Protein 4LDF (pdb70)

Organism: Cryptosporidium parvum (strain Iowa II) (NCBI:txid353152)

Structure (mmCIF, N/CA/C/O backbone):
data_4LDF
#
_entry.id   4LDF
#
_cell.length_a   37.892
_cell.length_b   44.642
_cell.length_c   59.537
_cell.angle_alpha   90.000
_cell.angle_beta   96.500
_cell.angle_gamma   90.000
#
_symmetry.space_group_name_H-M   'P 1 21 1'
#
loop_
_entity.id
_entity.type
_entity.pdbx_description
1 polymer 'GCN5 like acetylase + bromodomain'
2 non-polymer GLYCEROL
3 non-polymer 'UNKNOWN ATOM OR ION'
4 water water
#
loop_
_atom_site.group_PDB
_atom_site.id
_atom_site.type_symbol
_atom_site.label_atom_id
_atom_site.label_alt_id
_atom_site.label_comp_id
_atom_site.label_asym_id
_atom_site.label_entity_id
_atom_site.label_seq_id
_atom_site.pdbx_PDB_ins_code
_atom_site.Cartn_x
_atom_site.Cartn_y
_atom_site.Cartn_z
_atom_site.occupancy
_atom_site.B_iso_or_equiv
_atom_site.auth_seq_id
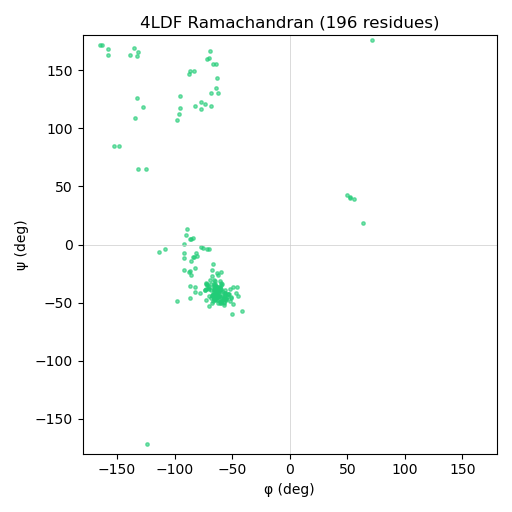_atom_site.auth_comp_id
_atom_site.auth_asym_id
_atom_site.auth_atom_id
_atom_site.pdbx_PDB_model_num
ATOM 1 N N . LYS A 1 9 ? 41.547 18.583 85.997 1.00 50.75 8 LYS A N 1
ATOM 2 C CA . LYS A 1 9 ? 42.310 17.619 86.795 1.00 50.49 8 LYS A CA 1
ATOM 3 C C . LYS A 1 9 ? 42.536 16.302 86.037 1.00 53.91 8 LYS A C 1
ATOM 4 O O . LYS A 1 9 ? 43.633 15.746 86.092 1.00 54.33 8 LYS A O 1
ATOM 6 N N . VAL A 1 10 ? 41.502 15.815 85.327 1.00 48.68 9 VAL A N 1
ATOM 7 C CA . VAL A 1 10 ? 41.560 14.584 84.541 1.00 47.43 9 VAL A CA 1
ATOM 8 C C . VAL A 1 10 ? 42.386 14.796 83.256 1.00 47.84 9 VAL A C 1
ATOM 9 O O . VAL A 1 10 ? 42.058 15.671 82.447 1.00 47.70 9 VAL A O 1
ATOM 11 N N . ASP A 1 11 ? 43.469 14.008 83.091 1.00 41.04 10 ASP A N 1
ATOM 12 C CA . ASP A 1 11 ? 44.363 14.088 81.933 1.00 38.87 10 ASP A CA 1
ATOM 13 C C . ASP A 1 11 ? 44.551 12.708 81.290 1.00 38.72 10 ASP A C 1
ATOM 14 O O . ASP A 1 11 ? 45.090 11.790 81.925 1.00 39.00 10 ASP A O 1
ATOM 19 N N . LEU A 1 12 ? 44.132 12.578 80.020 1.00 29.95 11 LEU A N 1
ATOM 20 C CA . LEU A 1 12 ? 44.205 11.311 79.307 1.00 27.73 11 LEU A CA 1
ATOM 21 C C . LEU A 1 12 ? 44.798 11.455 77.917 1.00 26.56 11 LEU A C 1
ATOM 22 O O . LEU A 1 12 ? 44.273 12.203 77.092 1.00 24.08 11 LEU A O 1
ATOM 27 N N . SER A 1 13 ? 45.849 10.664 77.637 1.00 20.82 12 SER A N 1
ATOM 28 C CA . SER A 1 13 ? 46.491 10.601 76.324 1.00 19.78 12 SER A CA 1
ATOM 29 C C . SER A 1 13 ? 45.518 9.931 75.346 1.00 22.50 12 SER A C 1
ATOM 30 O O . SER A 1 13 ? 44.528 9.345 75.781 1.00 21.64 12 SER A O 1
ATOM 33 N N . MET A 1 14 ? 45.789 10.019 74.040 1.00 19.30 13 MET A N 1
ATOM 34 C CA . MET A 1 14 ? 44.936 9.419 73.010 1.00 18.85 13 MET A CA 1
ATOM 35 C C . MET A 1 14 ? 44.647 7.948 73.286 1.00 22.44 13 MET A C 1
ATOM 36 O O . MET A 1 14 ? 43.486 7.524 73.215 1.00 22.21 13 MET A O 1
ATOM 41 N N . ASN A 1 15 ? 45.713 7.177 73.584 1.00 20.64 14 ASN A N 1
ATOM 42 C CA . ASN A 1 15 ? 45.657 5.750 73.887 1.00 20.72 14 ASN A CA 1
ATOM 43 C C . ASN A 1 15 ? 44.808 5.445 75.119 1.00 24.37 14 ASN A C 1
ATOM 44 O O . ASN A 1 15 ? 44.062 4.461 75.104 1.00 24.31 14 ASN A O 1
ATOM 49 N N . ASP A 1 16 ? 44.859 6.309 76.156 1.00 20.78 15 ASP A N 1
ATOM 50 C CA . ASP A 1 16 ? 44.004 6.129 77.337 1.00 20.75 15 ASP A CA 1
ATOM 51 C C . ASP A 1 16 ? 42.555 6.471 77.005 1.00 22.89 15 ASP A C 1
ATOM 52 O O . ASP A 1 16 ? 41.641 5.873 77.568 1.00 22.84 15 ASP A O 1
ATOM 57 N N . GLN A 1 17 ? 42.340 7.447 76.104 1.00 18.15 16 GLN A N 1
ATOM 58 C CA . GLN A 1 17 ? 40.992 7.841 75.688 1.00 18.00 16 GLN A CA 1
ATOM 59 C C . GLN A 1 17 ? 40.400 6.709 74.856 1.00 20.26 16 GLN A C 1
ATOM 60 O O . GLN A 1 17 ? 39.192 6.485 74.907 1.00 21.01 16 GLN A O 1
ATOM 66 N N . ILE A 1 18 ? 41.249 6.035 74.048 1.00 16.05 17 ILE A N 1
ATOM 67 C CA . ILE A 1 18 ? 40.854 4.875 73.239 1.00 16.29 17 ILE A CA 1
ATOM 68 C C . ILE A 1 18 ? 40.440 3.747 74.208 1.00 18.92 17 ILE A C 1
ATOM 69 O O . ILE A 1 18 ? 39.345 3.192 74.062 1.00 18.08 17 ILE A O 1
ATOM 74 N N . TRP A 1 19 ? 41.262 3.484 75.245 1.00 16.87 18 TRP A N 1
ATOM 75 C CA . TRP A 1 19 ? 40.952 2.440 76.235 1.00 17.89 18 TRP A CA 1
ATOM 76 C C . TRP A 1 19 ? 39.566 2.661 76.857 1.00 23.62 18 TRP A C 1
ATOM 77 O O . TRP A 1 19 ? 38.797 1.699 76.952 1.00 24.28 18 TRP A O 1
ATOM 88 N N . GLN A 1 20 ? 39.228 3.931 77.250 1.00 19.13 19 GLN A N 1
ATOM 89 C CA . GLN A 1 20 ? 37.929 4.242 77.862 1.00 17.83 19 GLN A CA 1
ATOM 90 C C . GLN A 1 20 ? 36.730 4.135 76.908 1.00 19.05 19 GLN A C 1
ATOM 91 O O . GLN A 1 20 ? 35.613 3.802 77.336 1.00 17.95 19 GLN A O 1
ATOM 97 N N . LEU A 1 21 ? 36.966 4.402 75.618 1.00 15.42 20 LEU A N 1
ATOM 98 C CA . LEU A 1 21 ? 35.956 4.221 74.568 1.00 13.82 20 LEU A CA 1
ATOM 99 C C . LEU A 1 21 ? 35.658 2.709 74.483 1.00 15.05 20 LEU A C 1
ATOM 100 O O . LEU A 1 21 ? 34.505 2.304 74.440 1.00 14.89 20 LEU A O 1
ATOM 105 N N . LEU A 1 22 ? 36.702 1.904 74.482 1.00 13.99 21 LEU A N 1
ATOM 106 C CA . LEU A 1 22 ? 36.620 0.451 74.399 1.00 15.14 21 LEU A CA 1
ATOM 107 C C . LEU A 1 22 ? 35.952 -0.114 75.640 1.00 19.47 21 LEU A C 1
ATOM 108 O O . LEU A 1 22 ? 35.125 -1.008 75.515 1.00 18.86 21 LEU A O 1
ATOM 113 N N . ASP A 1 23 ? 36.256 0.465 76.819 1.00 18.39 22 ASP A N 1
ATOM 114 C CA . ASP A 1 23 ? 35.617 0.102 78.083 1.00 18.68 22 ASP A CA 1
ATOM 115 C C . ASP A 1 23 ? 34.129 0.455 78.028 1.00 21.69 22 ASP A C 1
ATOM 116 O O . ASP A 1 23 ? 33.320 -0.401 78.333 1.00 22.00 22 ASP A O 1
ATOM 121 N N . THR A 1 24 ? 33.768 1.664 77.549 1.00 16.76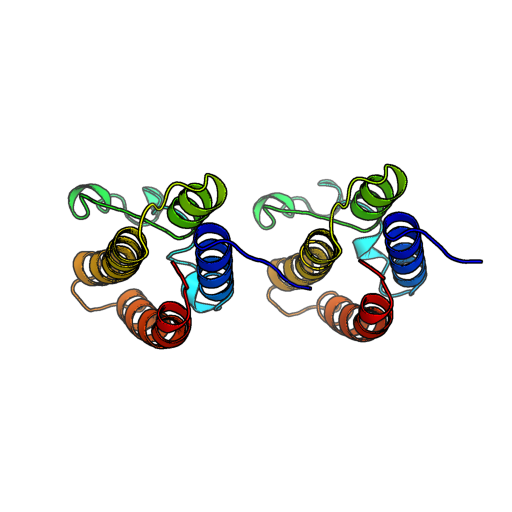 23 THR A N 1
ATOM 122 C CA . THR A 1 24 ? 32.358 2.043 77.383 1.00 16.25 23 THR A CA 1
ATOM 123 C C . THR A 1 24 ? 31.655 1.034 76.469 1.00 18.61 23 THR A C 1
ATOM 124 O O . THR A 1 24 ? 30.570 0.542 76.812 1.00 16.96 23 THR A O 1
ATOM 128 N N . LEU A 1 25 ? 32.279 0.748 75.300 1.00 16.14 24 LEU A N 1
ATOM 129 C CA . LEU A 1 25 ? 31.761 -0.205 74.327 1.00 15.78 24 LEU A CA 1
ATOM 130 C C . LEU A 1 25 ? 31.536 -1.571 74.946 1.00 18.98 24 LEU A C 1
ATOM 131 O O . LEU A 1 25 ? 30.435 -2.100 74.823 1.00 17.99 24 LEU A O 1
ATOM 136 N N A SER A 1 26 ? 32.557 -2.137 75.611 0.50 17.34 25 SER A N 1
ATOM 137 N N B SER A 1 26 ? 32.557 -2.125 75.618 0.50 15.61 25 SER A N 1
ATOM 138 C CA A SER A 1 26 ? 32.488 -3.466 76.244 0.50 17.93 25 SER A CA 1
ATOM 139 C CA B SER A 1 26 ? 32.507 -3.447 76.262 0.50 15.35 25 SER A CA 1
ATOM 140 C C A SER A 1 26 ? 31.414 -3.603 77.316 0.50 21.10 25 SER A C 1
ATOM 141 C C B SER A 1 26 ? 31.411 -3.593 77.306 0.50 19.91 25 SER A C 1
ATOM 142 O O A SER A 1 26 ? 30.850 -4.686 77.454 0.50 20.64 25 SER A O 1
ATOM 143 O O B SER A 1 26 ? 30.843 -4.676 77.427 0.50 19.44 25 SER A O 1
ATOM 148 N N . ARG A 1 27 ? 31.127 -2.517 78.067 1.00 18.11 26 ARG A N 1
ATOM 149 C CA . ARG A 1 27 ? 30.117 -2.509 79.138 1.00 17.25 26 ARG A CA 1
ATOM 150 C C . ARG A 1 27 ? 28.684 -2.576 78.615 1.00 21.64 26 ARG A C 1
ATOM 151 O O . ARG A 1 27 ? 27.779 -2.930 79.379 1.00 22.08 26 ARG A O 1
ATOM 159 N N . HIS A 1 28 ? 28.473 -2.275 77.325 1.00 17.06 27 HIS A N 1
ATOM 160 C CA . HIS A 1 28 ? 27.146 -2.422 76.714 1.00 18.16 27 HIS A CA 1
ATOM 161 C C . HIS A 1 28 ? 26.795 -3.916 76.794 1.00 21.65 27 HIS A C 1
ATOM 162 O O . HIS A 1 28 ? 27.617 -4.748 76.424 1.00 19.15 27 HIS A O 1
ATOM 169 N N . GLU A 1 29 ? 25.598 -4.252 77.294 1.00 19.43 28 GLU A N 1
ATOM 170 C CA . GLU A 1 29 ? 25.156 -5.654 77.445 1.00 18.46 28 GLU A CA 1
ATOM 171 C C . GLU A 1 29 ? 25.340 -6.538 76.186 1.00 23.09 28 GLU A C 1
ATOM 172 O O . GLU A 1 29 ? 25.705 -7.696 76.334 1.00 22.53 28 GLU A O 1
ATOM 178 N N . ASN A 1 30 ? 25.130 -5.973 74.973 1.00 19.52 29 ASN A N 1
ATOM 179 C CA . ASN A 1 30 ? 25.247 -6.656 73.672 1.00 19.41 29 ASN A CA 1
ATOM 180 C C . ASN A 1 30 ? 26.650 -6.690 73.072 1.00 23.05 29 ASN A C 1
ATOM 181 O O . ASN A 1 30 ? 26.833 -7.192 71.961 1.00 24.28 29 ASN A O 1
ATOM 186 N N . ALA A 1 31 ? 27.635 -6.200 73.821 1.00 18.94 30 ALA A N 1
ATOM 187 C CA . ALA A 1 31 ? 29.042 -6.201 73.425 1.00 18.64 30 ALA A CA 1
ATOM 188 C C . ALA A 1 31 ? 29.717 -7.529 73.733 1.00 19.87 30 ALA A C 1
ATOM 189 O O . ALA A 1 31 ? 30.847 -7.765 73.283 1.00 19.12 30 ALA A O 1
ATOM 191 N N . TRP A 1 32 ? 29.034 -8.398 74.494 1.00 17.53 31 TRP A N 1
ATOM 192 C CA . TRP A 1 32 ? 29.565 -9.697 74.884 1.00 17.48 31 TRP A CA 1
ATOM 193 C C . TRP A 1 32 ? 30.220 -10.544 73.749 1.00 23.07 31 TRP A C 1
ATOM 194 O O . TRP A 1 32 ? 31.299 -11.072 74.019 1.00 23.30 31 TRP A O 1
ATOM 205 N N . PRO A 1 33 ? 29.690 -10.643 72.489 1.00 21.06 32 PRO A N 1
ATOM 206 C CA . PRO A 1 33 ? 30.386 -11.457 71.468 1.00 21.22 32 PRO A CA 1
ATOM 20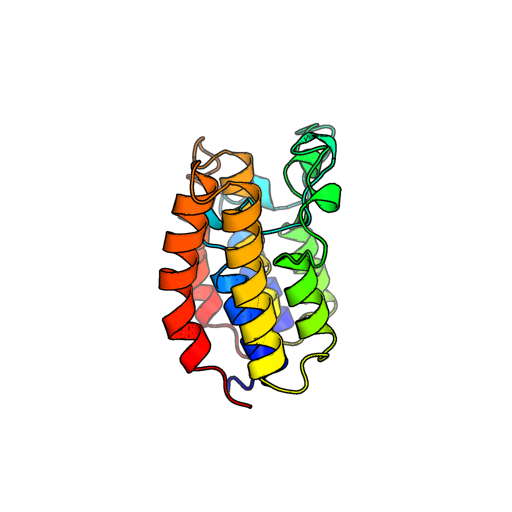7 C C . PRO A 1 33 ? 31.679 -10.836 70.943 1.00 26.69 32 PRO A C 1
ATOM 208 O O . PRO A 1 33 ? 32.359 -11.461 70.118 1.00 26.84 32 PRO A O 1
ATOM 212 N N . PHE A 1 34 ? 32.005 -9.599 71.383 1.00 20.99 33 PHE A N 1
ATOM 213 C CA . PHE A 1 34 ? 33.176 -8.863 70.899 1.00 19.52 33 PHE A CA 1
ATOM 214 C C . PHE A 1 34 ? 34.248 -8.660 71.980 1.00 22.91 33 PHE A C 1
ATOM 215 O O . PHE A 1 34 ? 35.309 -8.128 71.670 1.00 21.85 33 PHE A O 1
ATOM 223 N N . ARG A 1 35 ? 33.970 -9.043 73.245 1.00 19.81 34 ARG A N 1
ATOM 224 C CA . ARG A 1 35 ? 34.912 -8.821 74.346 1.00 19.54 34 ARG A CA 1
ATOM 225 C C . ARG A 1 35 ? 36.210 -9.573 74.231 1.00 22.85 34 ARG A C 1
ATOM 226 O O . ARG A 1 35 ? 37.242 -9.051 74.639 1.00 22.54 34 ARG A O 1
ATOM 234 N N . LYS A 1 36 ? 36.178 -10.792 73.665 1.00 21.29 35 LYS A N 1
ATOM 235 C CA . LYS A 1 36 ? 37.375 -11.621 73.548 1.00 21.22 35 LYS A CA 1
ATOM 236 C C . LYS A 1 36 ? 37.479 -12.248 72.160 1.00 26.63 35 LYS A C 1
ATOM 237 O O . LYS A 1 36 ? 36.476 -12.236 71.454 1.00 25.64 35 LYS A O 1
ATOM 239 N N . PRO A 1 37 ? 38.619 -12.878 71.754 1.00 26.69 36 PRO A N 1
ATOM 240 C CA . PRO A 1 37 ? 38.643 -13.552 70.437 1.00 27.70 36 PRO A CA 1
ATOM 241 C C . PRO A 1 37 ? 37.663 -14.723 70.365 1.00 32.58 36 PRO A C 1
ATOM 242 O O . PRO A 1 37 ? 37.279 -15.276 71.401 1.00 31.37 36 PRO A O 1
ATOM 246 N N . VAL A 1 38 ? 37.224 -15.068 69.142 1.00 31.72 37 VAL A N 1
ATOM 247 C CA . VAL A 1 38 ? 36.272 -16.166 68.916 1.00 32.67 37 VAL A CA 1
ATOM 248 C C . VAL A 1 38 ? 36.943 -17.499 69.238 1.00 38.87 37 VAL A C 1
ATOM 249 O O . VAL A 1 38 ? 38.061 -17.753 68.770 1.00 39.09 37 VAL A O 1
ATOM 253 N N . SER A 1 39 ? 36.264 -18.339 70.046 1.00 36.20 38 SER A N 1
ATOM 254 C CA . SER A 1 39 ? 36.738 -19.680 70.392 1.00 37.32 38 SER A CA 1
ATOM 255 C C . SER A 1 39 ? 36.368 -20.683 69.286 1.00 40.36 38 SER A C 1
ATOM 256 O O . SER A 1 39 ? 35.314 -20.546 68.649 1.00 38.70 38 SER A O 1
ATOM 259 N N . ILE A 1 40 ? 37.205 -21.723 69.109 1.00 37.87 39 ILE A N 1
ATOM 260 C CA . ILE A 1 40 ? 36.964 -22.815 68.154 1.00 37.29 39 ILE A CA 1
ATOM 261 C C . ILE A 1 40 ? 35.602 -23.498 68.421 1.00 38.85 39 ILE A C 1
ATOM 262 O O . ILE A 1 40 ? 34.852 -23.758 67.481 1.00 38.27 39 ILE A O 1
ATOM 267 N N . GLY A 1 41 ? 35.283 -23.725 69.696 1.00 33.14 40 GLY A N 1
ATOM 268 C CA . GLY A 1 41 ? 34.029 -24.349 70.096 1.00 32.11 40 GLY A CA 1
ATOM 269 C C . GLY A 1 41 ? 32.794 -23.650 69.566 1.00 34.38 40 GLY A C 1
ATOM 270 O O . GLY A 1 41 ? 31.910 -24.301 69.005 1.00 32.72 40 GLY A O 1
ATOM 271 N N . GLU A 1 42 ? 32.743 -22.311 69.714 1.00 31.37 41 GLU A N 1
ATOM 272 C CA . GLU A 1 42 ? 31.613 -21.491 69.266 1.00 31.30 41 GLU A CA 1
ATOM 273 C C . GLU A 1 42 ? 31.513 -21.402 67.739 1.00 32.97 41 GLU A C 1
ATOM 274 O O . GLU A 1 42 ? 30.411 -21.412 67.204 1.00 32.33 41 GLU A O 1
ATOM 276 N N . ALA A 1 43 ? 32.662 -21.307 67.042 1.00 28.49 42 ALA A N 1
ATOM 277 C CA . ALA A 1 43 ? 32.710 -21.191 65.581 1.00 27.54 42 ALA A CA 1
ATOM 278 C C . ALA A 1 43 ? 34.019 -21.762 65.052 1.00 29.91 42 ALA A C 1
ATOM 279 O O . ALA A 1 43 ? 34.983 -21.014 64.854 1.00 29.99 42 ALA A O 1
ATOM 281 N N . SER A 1 44 ? 34.060 -23.097 64.839 1.00 24.65 43 SER A N 1
ATOM 282 C CA . SER A 1 44 ? 35.261 -23.798 64.360 1.00 24.30 43 SER A CA 1
ATOM 283 C C . SER A 1 44 ? 35.782 -23.315 62.988 1.00 25.53 43 SER A C 1
ATOM 284 O O . SER A 1 44 ? 36.969 -23.480 62.708 1.00 23.54 43 SER A O 1
ATOM 287 N N . ASP A 1 45 ? 34.913 -22.710 62.146 1.00 22.28 44 ASP A N 1
ATOM 288 C CA . ASP A 1 45 ? 35.345 -22.213 60.827 1.00 21.58 44 ASP A CA 1
ATOM 289 C C . ASP A 1 45 ? 35.804 -20.740 60.824 1.00 25.85 44 ASP A C 1
ATOM 290 O O . ASP A 1 45 ? 36.289 -20.265 59.796 1.00 26.37 44 ASP A O 1
ATOM 295 N N . TYR A 1 46 ? 35.636 -20.017 61.956 1.00 20.86 45 TYR A N 1
ATOM 296 C CA . TYR A 1 46 ? 35.913 -18.581 62.074 1.00 19.36 45 TYR A CA 1
ATOM 297 C C . TYR A 1 46 ? 37.184 -18.037 61.404 1.00 23.56 45 TYR A C 1
ATOM 298 O O . TYR A 1 46 ? 37.116 -17.091 60.609 1.00 21.85 45 TYR A O 1
ATOM 307 N N . TYR A 1 47 ? 38.332 -18.590 61.771 1.00 21.29 46 TYR A N 1
ATOM 308 C CA . TYR A 1 47 ? 39.630 -18.127 61.283 1.00 22.20 46 TYR A CA 1
ATOM 309 C C . TYR A 1 47 ? 39.977 -18.570 59.849 1.00 28.42 46 TYR A C 1
ATOM 310 O O . TYR A 1 47 ? 41.011 -18.157 59.315 1.00 28.46 46 TYR A O 1
ATOM 319 N N . GLU A 1 48 ? 39.088 -19.371 59.215 1.00 24.94 47 GLU A N 1
ATOM 320 C CA . GLU A 1 48 ? 39.220 -19.800 57.814 1.00 24.27 47 GLU A CA 1
ATOM 321 C C . GLU A 1 48 ? 38.594 -18.699 56.950 1.00 28.19 47 GLU A C 1
ATOM 322 O O . GLU A 1 48 ? 38.925 -18.557 55.782 1.00 27.96 47 GLU A O 1
ATOM 328 N N . ILE A 1 49 ? 37.645 -17.964 57.535 1.00 24.53 48 ILE A N 1
ATOM 329 C CA . ILE A 1 49 ? 36.878 -16.900 56.900 1.00 24.65 48 ILE A CA 1
ATOM 330 C C . ILE A 1 49 ? 37.462 -15.523 57.224 1.00 26.51 48 ILE A C 1
ATOM 331 O O . ILE A 1 49 ? 37.610 -14.693 56.326 1.00 26.29 48 ILE A O 1
ATOM 336 N N . ILE A 1 50 ? 37.740 -15.263 58.515 1.00 21.75 49 ILE A N 1
ATOM 337 C CA . ILE A 1 50 ? 38.225 -13.951 58.968 1.00 20.27 49 ILE A CA 1
ATOM 338 C C . ILE A 1 50 ? 39.743 -13.988 59.107 1.00 25.09 49 ILE A C 1
ATOM 339 O O . ILE A 1 50 ? 40.273 -14.623 60.023 1.00 23.54 49 ILE A O 1
ATOM 344 N N . LYS A 1 51 ? 40.435 -13.319 58.170 1.00 22.82 50 LYS A N 1
ATOM 345 C CA . LYS A 1 51 ? 41.894 -13.321 58.085 1.00 22.95 50 LYS A CA 1
ATOM 346 C C . LYS A 1 51 ? 42.602 -12.198 58.822 1.00 28.01 50 LYS A C 1
ATOM 347 O O . LYS A 1 51 ? 43.819 -12.266 59.018 1.00 28.06 50 LYS A O 1
ATOM 353 N N . GLU A 1 52 ? 41.834 -11.191 59.271 1.00 24.92 51 GLU A N 1
ATOM 354 C CA . GLU A 1 52 ? 42.329 -10.058 60.056 1.00 24.61 51 GLU A CA 1
ATOM 355 C C . GLU A 1 52 ? 41.383 -9.912 61.260 1.00 27.85 51 GLU A C 1
ATOM 356 O O . GLU A 1 52 ? 40.627 -8.934 61.345 1.00 27.45 51 GLU A O 1
ATOM 362 N N . PRO A 1 53 ? 41.337 -10.910 62.178 1.00 24.20 52 PRO A N 1
ATOM 363 C CA . PRO A 1 53 ? 40.429 -10.776 63.322 1.00 23.26 52 PRO A CA 1
ATOM 364 C C . PRO A 1 53 ? 40.921 -9.731 64.321 1.00 22.59 52 PRO A C 1
ATOM 365 O O . PRO A 1 53 ? 42.106 -9.378 64.339 1.00 22.10 52 PRO A O 1
ATOM 369 N N . THR A 1 54 ? 39.992 -9.239 65.137 1.00 16.65 53 THR A N 1
ATOM 370 C CA . THR A 1 54 ? 40.232 -8.318 66.232 1.00 16.52 53 THR A CA 1
ATOM 371 C C . THR A 1 54 ? 39.079 -8.445 67.207 1.00 21.19 53 THR A C 1
ATOM 372 O O . THR A 1 54 ? 38.062 -9.062 66.882 1.00 20.46 53 THR A O 1
ATOM 376 N N . ASP A 1 55 ? 39.231 -7.852 68.393 1.00 19.24 54 ASP A N 1
ATOM 377 C CA . ASP A 1 55 ? 38.254 -7.901 69.481 1.00 19.27 54 ASP A CA 1
ATOM 378 C C . ASP A 1 55 ? 38.604 -6.810 70.492 1.00 21.50 54 ASP A C 1
ATOM 379 O O . ASP A 1 55 ? 39.664 -6.176 70.383 1.00 19.78 54 ASP A O 1
ATOM 384 N N . ILE A 1 56 ? 37.718 -6.597 71.476 1.00 17.85 55 ILE A N 1
ATOM 385 C CA . ILE A 1 56 ? 37.903 -5.549 72.495 1.00 17.18 55 ILE A CA 1
ATOM 386 C C . ILE A 1 56 ? 39.147 -5.727 73.367 1.00 23.25 55 ILE A C 1
ATOM 387 O O . ILE A 1 56 ? 39.831 -4.736 73.634 1.00 23.81 55 ILE A O 1
ATOM 392 N N . GLN A 1 57 ? 39.458 -6.979 73.776 1.00 20.05 56 GLN A N 1
ATOM 393 C CA . GLN A 1 57 ? 40.599 -7.299 74.631 1.00 20.28 56 GLN A CA 1
ATOM 394 C C . GLN A 1 57 ? 41.908 -6.997 73.884 1.00 26.37 56 GLN A C 1
ATOM 395 O O . GLN A 1 57 ? 42.821 -6.416 74.477 1.00 28.54 56 GLN A O 1
ATOM 401 N N . THR A 1 58 ? 41.970 -7.340 72.575 1.00 21.46 57 THR A N 1
ATOM 402 C CA . THR A 1 58 ? 43.120 -7.086 71.703 1.00 20.70 57 THR A CA 1
ATOM 403 C C . THR A 1 58 ? 43.342 -5.563 71.592 1.00 23.66 57 THR A C 1
ATOM 404 O O . THR A 1 58 ? 44.460 -5.105 71.808 1.00 23.12 57 THR A O 1
ATOM 408 N N . MET A 1 59 ? 42.286 -4.793 71.274 1.00 19.04 58 MET A N 1
ATOM 409 C CA . MET A 1 59 ? 42.367 -3.332 71.148 1.00 17.75 58 MET A CA 1
ATOM 410 C C . MET A 1 59 ? 42.696 -2.641 72.479 1.00 21.52 58 MET A C 1
ATOM 411 O O . MET A 1 59 ? 43.481 -1.694 72.479 1.00 21.21 58 MET A O 1
ATOM 416 N N . LYS A 1 60 ? 42.131 -3.139 73.611 1.00 18.43 59 LYS A N 1
ATOM 417 C CA . LYS A 1 60 ? 42.402 -2.627 74.968 1.00 16.90 59 LYS A CA 1
ATOM 418 C C . LYS A 1 60 ? 43.870 -2.855 75.311 1.00 19.90 59 LYS A C 1
ATOM 419 O O . LYS A 1 60 ? 44.478 -1.974 75.917 1.00 18.87 59 LYS A O 1
ATOM 425 N N . ARG A 1 61 ? 44.444 -4.021 74.906 1.00 18.26 60 ARG A N 1
ATOM 426 C CA . ARG A 1 61 ? 45.857 -4.376 75.128 1.00 19.44 60 ARG A CA 1
ATOM 427 C C . ARG A 1 61 ? 46.748 -3.415 74.359 1.00 24.12 60 ARG A C 1
ATOM 428 O O . ARG A 1 61 ? 47.738 -2.923 74.901 1.00 24.04 60 ARG A O 1
ATOM 436 N N . LYS A 1 62 ? 46.421 -3.189 73.076 1.00 21.61 61 LYS A N 1
ATOM 437 C CA . LYS A 1 62 ? 47.131 -2.262 72.191 1.00 20.53 61 LYS A CA 1
ATOM 438 C C . LYS A 1 62 ? 47.108 -0.836 72.787 1.00 25.38 61 LYS A C 1
ATOM 439 O O . LYS A 1 62 ? 48.139 -0.170 72.815 1.00 24.73 61 LYS A O 1
ATOM 445 N N . ALA A 1 63 ? 45.945 -0.397 73.288 1.00 23.92 62 ALA A N 1
ATOM 446 C CA . ALA A 1 63 ? 45.750 0.934 73.883 1.00 24.80 62 ALA A CA 1
ATOM 447 C C . ALA A 1 63 ? 46.561 1.118 75.168 1.00 29.74 62 ALA A C 1
ATOM 448 O O . ALA A 1 63 ? 47.227 2.151 75.334 1.00 29.30 62 ALA A O 1
ATOM 450 N N . LYS A 1 64 ? 46.540 0.102 76.044 1.00 27.49 63 LYS A N 1
ATOM 451 C CA . LYS A 1 64 ? 47.262 0.079 77.328 1.00 28.62 63 LYS A CA 1
ATOM 452 C C . LYS A 1 64 ? 48.776 0.140 77.112 1.00 34.49 63 LYS A C 1
ATOM 453 O O . LYS A 1 64 ? 49.467 0.811 77.876 1.00 35.71 63 LYS A O 1
ATOM 456 N N . ASN A 1 65 ? 49.272 -0.513 76.043 1.00 30.45 64 ASN A N 1
ATOM 457 C CA . ASN A 1 65 ? 50.684 -0.515 75.654 1.00 29.95 64 ASN A CA 1
ATOM 458 C C . ASN A 1 65 ? 51.060 0.704 74.813 1.00 33.95 64 ASN A C 1
ATOM 459 O O . ASN A 1 65 ? 52.196 0.793 74.344 1.00 34.06 64 ASN A O 1
ATOM 464 N N . LYS A 1 66 ? 50.109 1.653 74.642 1.00 30.04 65 LYS A N 1
ATOM 465 C CA . LYS A 1 66 ? 50.279 2.928 73.918 1.00 29.24 65 LYS A CA 1
ATOM 466 C C . LYS A 1 66 ? 50.764 2.723 72.474 1.00 32.17 65 LYS A C 1
ATOM 467 O O . LYS A 1 66 ? 51.581 3.487 71.957 1.00 31.09 65 LYS A O 1
ATOM 473 N N . GLU A 1 67 ? 50.219 1.679 71.820 1.00 28.48 66 GLU A N 1
ATOM 474 C CA . GLU A 1 67 ? 50.589 1.271 70.473 1.00 26.89 66 GLU A CA 1
ATOM 475 C C . GLU A 1 67 ? 49.863 1.983 69.330 1.00 27.15 66 GLU A C 1
ATOM 476 O O . GLU A 1 67 ? 50.303 1.866 68.190 1.00 25.45 66 GLU A O 1
ATOM 482 N N . TYR A 1 68 ? 48.755 2.709 69.600 1.00 22.80 67 TYR A N 1
ATOM 483 C CA . TYR A 1 68 ? 48.135 3.442 68.496 1.00 22.23 67 TYR A CA 1
ATOM 484 C C . TYR A 1 68 ? 48.871 4.750 68.311 1.00 25.65 67 TYR A C 1
ATOM 485 O O . TYR A 1 68 ? 48.969 5.545 69.246 1.00 24.06 67 TYR A O 1
ATOM 494 N N . LYS A 1 69 ? 49.447 4.933 67.118 1.00 25.43 68 LYS A N 1
ATOM 495 C CA . LYS A 1 69 ? 50.204 6.120 66.708 1.00 25.72 68 LYS A CA 1
ATOM 496 C C . LYS A 1 69 ? 49.248 7.227 66.255 1.00 30.28 68 LYS A C 1
ATOM 497 O O . LYS A 1 69 ? 49.524 8.410 66.474 1.00 30.21 68 LYS A O 1
ATOM 499 N N . THR A 1 70 ? 48.139 6.844 65.578 1.00 25.22 69 THR A N 1
ATOM 500 C CA . THR A 1 70 ? 47.130 7.794 65.096 1.00 24.49 69 THR A CA 1
ATOM 501 C C . THR A 1 70 ? 45.741 7.298 65.462 1.00 26.69 69 THR A C 1
ATOM 502 O O . THR A 1 70 ? 45.573 6.110 65.761 1.00 25.46 69 THR A O 1
ATOM 506 N N . LEU A 1 71 ? 44.745 8.198 65.438 1.00 23.97 70 LEU A N 1
ATOM 507 C CA . LEU A 1 71 ? 43.351 7.805 65.658 1.00 24.43 70 LEU A CA 1
ATOM 508 C C . LEU A 1 71 ? 42.871 6.879 64.502 1.00 26.20 70 LEU A C 1
ATOM 509 O O . LEU A 1 71 ? 42.208 5.878 64.781 1.00 25.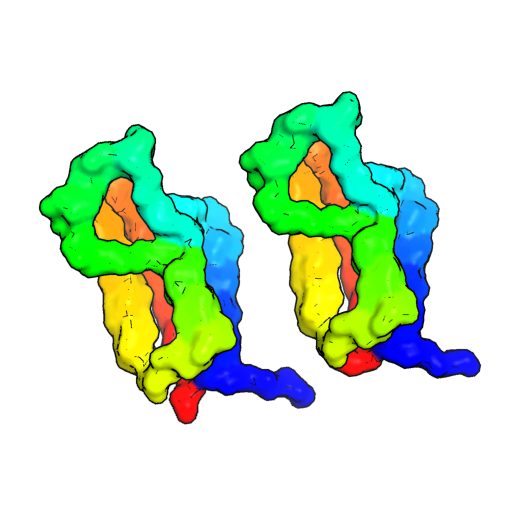17 70 LEU A O 1
ATOM 514 N N . SER A 1 72 ? 43.274 7.180 63.233 1.00 20.99 71 SER A N 1
ATOM 515 C CA . SER A 1 72 ? 42.899 6.392 62.042 1.00 21.43 71 SER A CA 1
ATOM 516 C C . SER A 1 72 ? 43.198 4.901 62.179 1.00 23.07 71 SER A C 1
ATOM 517 O O . SER A 1 72 ? 42.346 4.075 61.837 1.00 21.07 71 SER A O 1
ATOM 520 N N . GLU A 1 73 ? 44.376 4.569 62.730 1.00 20.10 72 GLU A N 1
ATOM 521 C CA . GLU A 1 73 ? 44.826 3.198 63.002 1.00 20.59 72 GLU A CA 1
ATOM 522 C C . GLU A 1 73 ? 43.795 2.476 63.881 1.00 25.64 72 GLU A C 1
ATOM 523 O O . GLU A 1 73 ? 43.415 1.348 63.571 1.00 26.07 72 GLU A O 1
ATOM 529 N N . PHE A 1 74 ? 43.312 3.147 64.961 1.00 21.06 73 PHE A N 1
ATOM 530 C CA . PHE A 1 74 ? 42.325 2.542 65.850 1.00 18.37 73 PHE A CA 1
ATOM 531 C C . PHE A 1 74 ? 40.933 2.470 65.200 1.00 21.87 73 PHE A C 1
ATOM 532 O O . PHE A 1 74 ? 40.285 1.425 65.268 1.00 20.31 73 PHE A O 1
ATOM 540 N N . SER A 1 75 ? 40.467 3.576 64.598 1.00 19.04 74 SER A N 1
ATOM 541 C CA . SER A 1 75 ? 39.143 3.626 63.955 1.00 19.86 74 SER A CA 1
ATOM 542 C C . SER A 1 75 ? 38.985 2.598 62.828 1.00 23.70 74 SER A C 1
ATOM 543 O O . SER A 1 75 ? 37.899 2.035 62.689 1.00 23.04 74 SER A O 1
ATOM 546 N N . SER A 1 76 ? 40.084 2.281 62.089 1.00 20.80 75 SER A N 1
ATOM 547 C CA . SER A 1 76 ? 40.076 1.258 61.032 1.00 19.65 75 SER A CA 1
ATOM 548 C C . SER A 1 76 ? 39.866 -0.120 61.651 1.00 20.75 75 SER A C 1
ATOM 549 O O . SER A 1 76 ? 39.079 -0.908 61.129 1.00 19.01 75 SER A O 1
ATOM 552 N N . GLU A 1 77 ? 40.579 -0.401 62.756 1.00 16.63 76 GLU A N 1
ATOM 553 C CA . GLU A 1 77 ? 40.514 -1.650 63.497 1.00 16.64 76 GLU A CA 1
ATOM 554 C C . GLU A 1 77 ? 39.140 -1.831 64.142 1.00 21.17 76 GLU A C 1
ATOM 555 O O . GLU A 1 77 ? 38.581 -2.918 64.073 1.00 20.03 76 GLU A O 1
ATOM 561 N N . LEU A 1 78 ? 38.618 -0.775 64.802 1.00 18.71 77 LEU A N 1
ATOM 562 C CA . LEU A 1 78 ? 37.300 -0.838 65.425 1.00 18.42 77 LEU A CA 1
ATOM 563 C C . LEU A 1 78 ? 36.231 -1.076 64.361 1.00 22.53 77 LEU A C 1
ATOM 564 O O . LEU A 1 78 ? 35.333 -1.887 64.598 1.00 22.80 77 LEU A O 1
ATOM 569 N N . LYS A 1 79 ? 36.325 -0.395 63.192 1.00 19.25 78 LYS A N 1
ATOM 570 C CA . LYS A 1 79 ? 35.363 -0.611 62.098 1.00 19.37 78 LYS A CA 1
ATOM 571 C C . LYS A 1 79 ? 35.456 -2.054 61.604 1.00 21.37 78 LYS A C 1
ATOM 572 O O . LYS A 1 79 ? 34.421 -2.691 61.407 1.00 19.59 78 LYS A O 1
ATOM 578 N N . ARG A 1 80 ? 36.700 -2.556 61.409 1.00 16.98 79 ARG A N 1
ATOM 579 C CA . ARG A 1 80 ? 37.020 -3.926 61.006 1.00 15.47 79 ARG A CA 1
ATOM 580 C C . ARG A 1 80 ? 36.394 -4.933 61.990 1.00 19.46 79 ARG A C 1
ATOM 581 O O . ARG A 1 80 ? 35.866 -5.948 61.546 1.00 18.48 79 ARG A O 1
ATOM 589 N N . MET A 1 81 ? 36.396 -4.634 63.318 1.00 15.29 80 MET A N 1
ATOM 590 C CA . MET A 1 81 ? 35.745 -5.548 64.267 1.00 14.23 80 MET A CA 1
ATOM 591 C C . MET A 1 81 ? 34.255 -5.772 63.879 1.00 19.35 80 MET A C 1
ATOM 592 O O . MET A 1 81 ? 33.791 -6.916 63.854 1.00 18.20 80 MET A O 1
ATOM 597 N N . PHE A 1 82 ? 33.533 -4.692 63.581 1.00 16.63 81 PHE A N 1
ATOM 598 C CA . PHE A 1 82 ? 32.106 -4.775 63.204 1.00 16.52 81 PHE A CA 1
ATOM 599 C C . PHE A 1 82 ? 31.893 -5.384 61.803 1.00 21.11 81 PHE A C 1
ATOM 600 O O . PHE A 1 82 ? 30.979 -6.198 61.608 1.00 20.91 81 PHE A O 1
ATOM 608 N N . ASP A 1 83 ? 32.799 -5.050 60.865 1.00 16.96 82 ASP A N 1
ATOM 609 C CA . ASP A 1 83 ? 32.797 -5.560 59.502 1.00 16.07 82 ASP A CA 1
ATOM 610 C C . ASP A 1 83 ? 33.019 -7.074 59.461 1.00 20.67 82 ASP A C 1
ATOM 611 O O . ASP A 1 83 ? 32.279 -7.763 58.756 1.00 21.04 82 ASP A O 1
ATOM 616 N N . ASN A 1 84 ? 33.989 -7.584 60.248 1.00 19.19 83 ASN A N 1
ATOM 617 C CA . ASN A 1 84 ? 34.315 -9.019 60.398 1.00 18.67 83 ASN A CA 1
ATOM 618 C C . ASN A 1 84 ? 33.097 -9.790 60.865 1.00 22.41 83 ASN A C 1
ATOM 619 O O . ASN A 1 84 ? 32.790 -10.819 60.278 1.00 22.56 83 ASN A O 1
ATOM 624 N N . CYS A 1 85 ? 32.391 -9.275 61.900 1.00 18.56 84 CYS A N 1
ATOM 625 C CA . CYS A 1 85 ? 31.197 -9.903 62.462 1.00 18.69 84 CYS A CA 1
ATOM 626 C C . CYS A 1 85 ? 30.143 -10.098 61.394 1.00 21.00 84 CYS A C 1
ATOM 627 O O . CYS A 1 85 ? 29.666 -11.231 61.196 1.00 19.82 84 CYS A O 1
ATOM 630 N N . ARG A 1 86 ? 29.823 -8.987 60.667 1.00 17.29 85 ARG A N 1
ATOM 631 C CA . ARG A 1 86 ? 28.825 -8.929 59.594 1.00 17.05 85 ARG A CA 1
ATOM 632 C C . ARG A 1 86 ? 29.221 -9.769 58.391 1.00 18.29 85 ARG A C 1
ATOM 633 O O . ARG A 1 86 ? 28.347 -10.367 57.779 1.00 18.44 85 ARG A O 1
ATOM 641 N N . PHE A 1 87 ? 30.541 -9.865 58.073 1.00 14.14 86 PHE A N 1
ATOM 642 C CA . PHE A 1 87 ? 31.006 -10.704 56.966 1.00 13.47 86 PHE A CA 1
ATOM 643 C C . PHE A 1 87 ? 30.825 -12.183 57.344 1.00 20.47 86 PHE A C 1
ATOM 644 O O . PHE A 1 87 ? 30.201 -12.927 56.585 1.00 21.72 86 PHE A O 1
ATOM 652 N N . TYR A 1 88 ? 31.349 -12.609 58.515 1.00 18.54 87 TYR A N 1
ATOM 653 C CA . TYR A 1 88 ? 31.231 -14.002 58.983 1.00 17.81 87 TYR A CA 1
ATOM 654 C C . TYR A 1 88 ? 29.761 -14.469 59.059 1.00 20.94 87 TYR A C 1
ATOM 655 O O . TYR A 1 88 ? 29.449 -15.608 58.680 1.00 18.34 87 TYR A O 1
ATOM 664 N N . ASN A 1 89 ? 28.885 -13.582 59.559 1.00 17.77 88 ASN A N 1
ATOM 665 C CA . ASN A 1 89 ? 27.444 -13.806 59.730 1.00 18.09 88 ASN A CA 1
ATOM 666 C C . ASN A 1 89 ? 26.595 -13.486 58.501 1.00 22.85 88 ASN A C 1
ATOM 667 O O . ASN A 1 89 ? 25.360 -13.636 58.553 1.00 22.25 88 ASN A O 1
ATOM 672 N N . ALA A 1 90 ? 27.262 -13.120 57.360 1.00 20.85 89 ALA A N 1
ATOM 673 C CA . ALA A 1 90 ? 26.637 -12.812 56.071 1.00 20.04 89 ALA A CA 1
ATOM 674 C C . ALA A 1 90 ? 25.516 -11.760 56.199 1.00 24.19 89 ALA A C 1
ATOM 675 O O . ALA A 1 90 ? 24.452 -11.919 55.598 1.00 22.46 89 ALA A O 1
ATOM 677 N N . LYS A 1 91 ? 25.737 -10.715 57.043 1.00 22.34 90 LYS A N 1
ATOM 678 C CA . LYS A 1 91 ? 24.779 -9.622 57.317 1.00 22.60 90 LYS A CA 1
ATOM 679 C C . LYS A 1 91 ? 23.468 -10.105 57.989 1.00 26.87 90 LYS A C 1
ATOM 680 O O . LYS A 1 91 ? 22.469 -9.388 57.981 1.00 26.82 90 LYS A O 1
ATOM 686 N N . ASN A 1 92 ? 23.489 -11.307 58.580 1.00 24.00 91 ASN A N 1
ATOM 687 C CA . ASN A 1 92 ? 22.351 -11.905 59.267 1.00 23.79 91 ASN A CA 1
ATOM 688 C C . ASN A 1 92 ? 22.710 -12.281 60.724 1.00 26.08 91 ASN A C 1
ATOM 689 O O . ASN A 1 92 ? 23.795 -11.932 61.194 1.00 24.35 91 ASN A O 1
ATOM 694 N N . THR A 1 93 ? 21.801 -12.999 61.428 1.00 21.86 92 THR A N 1
ATOM 695 C CA . THR A 1 93 ? 21.899 -13.445 62.826 1.00 21.48 92 THR A CA 1
ATOM 696 C C . THR A 1 93 ? 21.761 -12.276 63.814 1.00 26.50 92 THR A C 1
ATOM 697 O O . THR A 1 93 ? 21.704 -11.113 63.407 1.00 26.23 92 THR A O 1
ATOM 701 N N . ILE A 1 94 ? 21.745 -12.595 65.120 1.00 22.98 93 ILE A N 1
ATOM 702 C CA . ILE A 1 94 ? 21.698 -11.621 66.210 1.00 23.07 93 ILE A CA 1
ATOM 703 C C . ILE A 1 94 ? 22.984 -10.780 66.251 1.00 25.95 93 ILE A C 1
ATOM 704 O O . ILE A 1 94 ? 22.939 -9.633 66.667 1.00 24.75 93 ILE A O 1
ATOM 709 N N . TYR A 1 95 ? 24.126 -11.373 65.832 1.00 22.65 94 TYR A N 1
ATOM 710 C CA . TYR A 1 95 ? 25.427 -10.720 65.822 1.00 21.67 94 TYR A CA 1
ATOM 711 C C . TYR A 1 95 ? 25.510 -9.543 64.862 1.00 24.58 94 TYR A C 1
ATOM 712 O O . TYR A 1 95 ? 26.230 -8.591 65.161 1.00 23.13 94 TYR A O 1
ATOM 721 N N . THR A 1 96 ? 24.764 -9.576 63.732 1.00 21.27 95 THR A N 1
ATOM 722 C CA . THR A 1 96 ? 24.757 -8.442 62.797 1.00 21.30 95 THR A CA 1
ATOM 723 C C . THR A 1 96 ? 23.958 -7.309 63.443 1.00 24.12 95 THR A C 1
ATOM 724 O O . THR A 1 96 ? 24.328 -6.142 63.304 1.00 22.91 95 THR A O 1
ATOM 728 N N . LYS A 1 97 ? 22.866 -7.667 64.135 1.00 19.85 96 LYS A N 1
ATOM 729 C CA . LYS A 1 97 ? 22.001 -6.719 64.830 1.00 20.38 96 LYS A CA 1
ATOM 730 C C . LYS A 1 97 ? 22.788 -6.014 65.943 1.00 23.18 96 LYS A C 1
ATOM 731 O O . LYS A 1 97 ? 22.685 -4.792 66.081 1.00 20.59 96 LYS A O 1
ATOM 734 N N . TYR A 1 98 ? 23.604 -6.779 66.708 1.00 20.45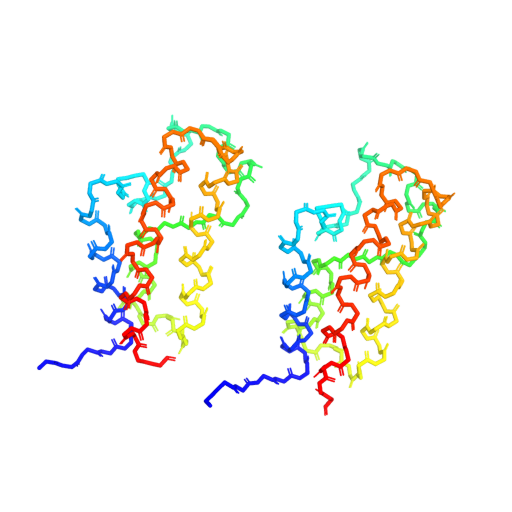 97 TYR A N 1
ATOM 735 C CA . TYR A 1 98 ? 24.422 -6.204 67.770 1.00 20.52 97 TYR A CA 1
ATOM 736 C C . TYR A 1 98 ? 25.488 -5.295 67.146 1.00 22.93 97 TYR A C 1
ATOM 737 O O . TYR A 1 98 ? 25.634 -4.154 67.580 1.00 20.87 97 TYR A O 1
ATOM 746 N N . ALA A 1 99 ? 26.207 -5.796 66.115 1.00 19.72 98 ALA A N 1
ATOM 747 C CA . ALA A 1 99 ? 27.253 -5.055 65.406 1.00 19.38 98 ALA A CA 1
ATOM 748 C C . ALA A 1 99 ? 26.796 -3.676 64.940 1.00 20.76 98 ALA A C 1
ATOM 749 O O . ALA A 1 99 ? 27.556 -2.722 65.100 1.00 21.14 98 ALA A O 1
ATOM 751 N N . ASN A 1 100 ? 25.577 -3.579 64.348 1.00 15.57 99 ASN A N 1
ATOM 752 C CA . ASN A 1 100 ? 24.950 -2.348 63.841 1.00 15.28 99 ASN A CA 1
ATOM 753 C C . ASN A 1 100 ? 24.583 -1.416 65.012 1.00 19.47 99 ASN A C 1
ATOM 754 O O . ASN A 1 100 ? 24.902 -0.225 64.985 1.00 20.86 99 ASN A O 1
ATOM 759 N N . GLN A 1 101 ? 23.963 -1.990 66.057 1.00 16.38 100 GLN A N 1
ATOM 760 C CA . GLN A 1 101 ? 23.572 -1.290 67.278 1.00 16.33 100 GLN A CA 1
ATOM 761 C C . GLN A 1 101 ? 24.788 -0.705 67.985 1.00 18.13 100 GLN A C 1
ATOM 762 O O . GLN A 1 101 ? 24.782 0.483 68.287 1.00 18.04 100 GLN A O 1
ATOM 768 N N . LEU A 1 102 ? 25.859 -1.508 68.170 1.00 14.98 101 LEU A N 1
ATOM 769 C CA . LEU A 1 102 ? 27.039 -1.059 68.901 1.00 13.93 101 LEU A CA 1
ATOM 770 C C . LEU A 1 102 ? 27.874 -0.056 68.152 1.00 15.77 101 LEU A C 1
ATOM 771 O O . LEU A 1 102 ? 28.451 0.809 68.785 1.00 15.73 101 LEU A O 1
ATOM 776 N N . GLU A 1 103 ? 27.971 -0.180 66.817 1.00 12.86 102 GLU A N 1
ATOM 777 C CA . GLU A 1 103 ? 28.743 0.762 66.002 1.00 12.59 102 GLU A CA 1
ATOM 778 C C . GLU A 1 103 ? 28.097 2.138 66.063 1.00 19.85 102 GLU A C 1
ATOM 779 O O . GLU A 1 103 ? 28.795 3.120 66.304 1.00 20.61 102 GLU A O 1
ATOM 785 N N . ALA A 1 104 ? 26.752 2.196 65.936 1.00 18.07 103 ALA A N 1
ATOM 786 C CA . ALA A 1 104 ? 25.976 3.431 66.025 1.00 18.76 103 ALA A CA 1
ATOM 787 C C . ALA A 1 104 ? 26.086 4.017 67.429 1.00 24.01 103 ALA A C 1
ATOM 788 O O . ALA A 1 104 ? 26.193 5.231 67.569 1.00 23.70 103 ALA A O 1
ATOM 790 N N . PHE A 1 105 ? 26.088 3.155 68.466 1.00 20.85 104 PHE A N 1
ATOM 791 C CA . PHE A 1 105 ? 26.197 3.578 69.869 1.00 19.59 104 PHE A CA 1
ATOM 792 C C . PHE A 1 105 ? 27.563 4.232 70.170 1.00 21.93 104 PHE A C 1
ATOM 793 O O . PHE A 1 105 ? 27.595 5.268 70.834 1.00 20.61 104 PHE A O 1
ATOM 801 N N . ILE A 1 106 ? 28.671 3.624 69.686 1.00 16.70 105 ILE A N 1
ATOM 802 C CA . ILE A 1 106 ? 30.050 4.079 69.961 1.00 15.85 105 ILE A CA 1
ATOM 803 C C . ILE A 1 106 ? 30.644 5.160 69.038 1.00 16.37 105 ILE A C 1
ATOM 804 O O . ILE A 1 106 ? 31.584 5.853 69.454 1.00 13.44 105 ILE A O 1
ATOM 809 N N . TRP A 1 107 ? 30.117 5.295 67.804 1.00 14.71 106 TRP A N 1
ATOM 810 C CA . TRP A 1 107 ? 30.591 6.288 66.821 1.00 14.84 106 TRP A CA 1
ATOM 811 C C . TRP A 1 107 ? 30.601 7.733 67.359 1.00 19.42 106 TRP A C 1
ATOM 812 O O . TRP A 1 107 ? 31.612 8.403 67.133 1.00 20.12 106 TRP A O 1
ATOM 823 N N . PRO A 1 108 ? 29.573 8.222 68.114 1.00 16.91 107 PRO A N 1
ATOM 824 C CA . PRO A 1 108 ? 29.673 9.576 68.700 1.00 17.22 107 PRO A CA 1
ATOM 825 C C . PRO A 1 108 ? 30.922 9.760 69.583 1.00 20.24 107 PRO A C 1
ATOM 826 O O . PRO A 1 108 ? 31.568 10.800 69.483 1.00 20.85 107 PRO A O 1
ATOM 830 N N . MET A 1 109 ? 31.253 8.769 70.443 1.00 16.02 108 MET A N 1
ATOM 831 C CA . MET A 1 109 ? 32.430 8.838 71.333 1.00 14.81 108 MET A CA 1
ATOM 832 C C . MET A 1 109 ? 33.730 8.839 70.518 1.00 18.38 108 MET A C 1
ATOM 833 O O . MET A 1 109 ? 34.677 9.505 70.905 1.00 19.95 108 MET A O 1
ATOM 838 N N . LEU A 1 110 ? 33.771 8.108 69.393 1.00 14.60 109 LEU A N 1
ATOM 839 C CA . LEU A 1 110 ? 34.954 8.028 68.515 1.00 14.07 109 LEU A CA 1
ATOM 840 C C . LEU A 1 110 ? 35.349 9.405 67.948 1.00 17.77 109 LEU A C 1
ATOM 841 O O . LEU A 1 110 ? 36.529 9.658 67.766 1.00 15.39 109 LEU A O 1
ATOM 846 N N . GLN A 1 111 ? 34.369 10.300 67.728 1.00 16.97 110 GLN A N 1
ATOM 847 C CA . GLN A 1 111 ? 34.586 11.669 67.207 1.00 17.64 110 GLN A CA 1
ATOM 848 C C . GLN A 1 111 ? 35.325 12.544 68.212 1.00 22.13 110 GLN A C 1
ATOM 849 O O . GLN A 1 111 ? 35.979 13.498 67.797 1.00 21.36 110 GLN A O 1
ATOM 855 N N . THR A 1 112 ? 35.189 12.242 69.524 1.00 19.86 111 THR A N 1
ATOM 856 C CA . THR A 1 112 ? 35.784 13.044 70.611 1.00 20.61 111 THR A CA 1
ATOM 857 C C . THR A 1 112 ? 37.257 12.703 70.916 1.00 26.07 111 THR A C 1
ATOM 858 O O . THR A 1 112 ? 37.888 13.423 71.682 1.00 26.64 111 THR A O 1
ATOM 862 N N . ILE A 1 113 ? 37.788 11.609 70.354 1.00 21.53 112 ILE A N 1
ATOM 863 C CA . ILE A 1 113 ? 39.166 11.182 70.633 1.00 21.09 112 ILE A CA 1
ATOM 864 C C . ILE A 1 113 ? 40.162 12.175 70.045 1.00 25.13 112 ILE A C 1
ATOM 865 O O . ILE A 1 113 ? 40.174 12.393 68.828 1.00 25.49 112 ILE A O 1
ATOM 870 N N . GLN A 1 114 ? 40.982 12.778 70.921 1.00 22.00 113 GLN A N 1
ATOM 871 C CA . GLN A 1 114 ? 41.992 13.773 70.569 1.00 21.99 113 GLN A CA 1
ATOM 872 C C . GLN A 1 114 ? 43.370 13.145 70.367 1.00 23.64 113 GLN A C 1
ATOM 873 O O . GLN A 1 114 ? 43.867 12.455 71.260 1.00 22.38 113 GLN A O 1
ATOM 875 N N . GLU A 1 115 ? 44.005 13.426 69.212 1.00 20.45 114 GLU A N 1
ATOM 876 C CA . GLU A 1 115 ? 45.354 12.933 68.893 1.00 35.92 114 GLU A CA 1
ATOM 877 C C . GLU A 1 115 ? 46.398 13.747 69.657 1.00 72.91 114 GLU A C 1
ATOM 878 O O . GLU A 1 115 ? 46.529 14.950 69.422 1.00 40.20 114 GLU A O 1
ATOM 884 N N . VAL B 1 10 ? 42.482 16.187 111.886 1.00 41.88 9 VAL B N 1
ATOM 885 C CA . VAL B 1 10 ? 42.613 14.920 111.169 1.00 41.52 9 VAL B CA 1
ATOM 886 C C . VAL B 1 10 ? 42.337 15.076 109.669 1.00 43.72 9 VAL B C 1
ATOM 887 O O . VAL B 1 10 ? 41.219 15.441 109.270 1.00 45.08 9 VAL B O 1
ATOM 889 N N . ASP B 1 11 ? 43.371 14.817 108.845 1.00 36.16 10 ASP B N 1
ATOM 890 C CA . ASP B 1 11 ? 43.302 14.870 107.380 1.00 34.11 10 ASP B CA 1
ATOM 891 C C . ASP B 1 11 ? 43.989 13.612 106.846 1.00 33.86 10 ASP B C 1
ATOM 892 O O . ASP B 1 11 ? 45.210 13.472 106.963 1.00 33.67 10 ASP B O 1
ATOM 897 N N . LEU B 1 12 ? 43.204 12.687 106.295 1.00 27.46 11 LEU B N 1
ATOM 898 C CA . LEU B 1 12 ? 43.747 11.411 105.819 1.00 26.28 11 LEU B CA 1
ATOM 899 C C . LEU B 1 12 ? 44.266 11.448 104.382 1.00 26.99 11 LEU B C 1
ATOM 900 O O . LEU B 1 12 ? 43.719 12.172 103.557 1.00 25.06 11 LEU B O 1
ATOM 905 N N . SER B 1 13 ? 45.288 10.621 104.073 1.00 23.62 12 SER B N 1
ATOM 906 C CA . SER B 1 13 ? 45.811 10.479 102.717 1.00 23.58 12 SER B CA 1
ATOM 907 C C . SER B 1 13 ? 44.740 9.744 101.899 1.00 27.41 12 SER B C 1
ATOM 908 O O . SER B 1 13 ? 43.894 9.076 102.489 1.00 27.56 12 SER B O 1
ATOM 911 N N . MET B 1 14 ? 44.792 9.844 100.565 1.00 22.76 13 MET B N 1
ATOM 912 C CA . MET B 1 14 ? 43.835 9.178 99.682 1.00 22.65 13 MET B CA 1
ATOM 913 C C . MET B 1 14 ? 43.657 7.682 100.028 1.00 27.61 13 MET B C 1
ATOM 914 O O . MET B 1 14 ? 42.536 7.235 100.257 1.00 27.97 13 MET B O 1
ATOM 919 N N . ASN B 1 15 ? 44.768 6.946 100.133 1.00 24.15 14 ASN B N 1
ATOM 920 C CA . ASN B 1 15 ? 44.780 5.524 100.459 1.00 23.83 14 ASN B CA 1
ATOM 921 C C . ASN B 1 15 ? 44.168 5.201 101.841 1.00 24.67 14 ASN B C 1
ATOM 922 O O . ASN B 1 15 ? 43.430 4.218 101.951 1.00 23.69 14 ASN B O 1
ATOM 927 N N . ASP B 1 16 ? 44.374 6.076 102.852 1.00 20.12 15 ASP B N 1
ATOM 928 C CA . ASP B 1 16 ? 43.734 5.934 104.171 1.00 19.57 15 ASP B CA 1
ATOM 929 C C . ASP B 1 16 ? 42.232 6.272 104.094 1.00 21.15 15 ASP B C 1
ATOM 930 O O . ASP B 1 16 ? 41.435 5.671 104.802 1.00 21.20 15 ASP B O 1
ATOM 935 N N . GLN B 1 17 ? 41.858 7.225 103.231 1.00 18.19 16 GLN B N 1
ATOM 936 C CA . GLN B 1 17 ? 40.460 7.619 102.977 1.00 17.28 16 GLN B CA 1
ATOM 937 C C . GLN B 1 17 ? 39.711 6.445 102.328 1.00 18.45 16 GLN B C 1
ATOM 938 O O . GLN B 1 17 ? 38.586 6.149 102.710 1.00 17.03 16 GLN B O 1
ATOM 944 N N . ILE B 1 18 ? 40.360 5.796 101.341 1.00 17.38 17 ILE B N 1
ATOM 945 C CA . ILE B 1 18 ? 39.909 4.602 100.622 1.00 16.34 17 ILE B CA 1
ATOM 946 C C . ILE B 1 18 ? 39.724 3.495 101.642 1.00 19.75 17 ILE B C 1
ATOM 947 O O . ILE B 1 18 ? 38.642 2.910 101.667 1.00 19.49 17 ILE B O 1
ATOM 952 N N . TRP B 1 19 ? 40.740 3.250 102.523 1.00 16.05 18 TRP B N 1
ATOM 953 C CA . TRP B 1 19 ? 40.640 2.235 103.579 1.00 16.70 18 TRP B CA 1
ATOM 954 C C . TRP B 1 19 ? 39.429 2.513 104.500 1.00 20.33 18 TRP B C 1
ATOM 955 O O . TRP B 1 19 ? 38.667 1.592 104.816 1.00 20.59 18 TRP B O 1
ATOM 966 N N . GLN B 1 20 ? 39.254 3.783 104.922 1.00 15.74 19 GLN B N 1
ATOM 967 C CA . GLN B 1 20 ? 38.144 4.185 105.796 1.00 15.51 19 GLN B CA 1
ATOM 968 C C . GLN B 1 20 ? 36.786 4.008 105.091 1.00 16.65 19 GLN B C 1
ATOM 969 O O . GLN B 1 20 ? 35.835 3.563 105.733 1.00 19.27 19 GLN B O 1
ATOM 975 N N . LEU B 1 21 ? 36.702 4.306 103.789 1.00 12.52 20 LEU B N 1
ATOM 976 C CA . LEU B 1 21 ? 35.468 4.120 103.026 1.00 13.65 20 LEU B CA 1
ATOM 977 C C . LEU B 1 21 ? 35.078 2.625 103.012 1.00 20.24 20 LEU B C 1
ATOM 978 O O . LEU B 1 21 ? 33.903 2.295 103.153 1.00 22.94 20 LEU B O 1
ATOM 983 N N . LEU B 1 22 ? 36.068 1.752 102.764 1.00 16.09 21 LEU B N 1
ATOM 984 C CA . LEU B 1 22 ? 35.932 0.304 102.671 1.00 15.29 21 LEU B CA 1
ATOM 985 C C . LEU B 1 22 ? 35.466 -0.284 103.981 1.00 19.47 21 LEU B C 1
ATOM 986 O O . LEU B 1 22 ? 34.652 -1.196 103.958 1.00 18.86 21 LEU B O 1
ATOM 991 N N . ASP B 1 23 ? 35.937 0.276 105.119 1.00 17.25 22 ASP B N 1
ATOM 992 C CA . ASP B 1 23 ? 35.542 -0.161 106.468 1.00 16.86 22 ASP B CA 1
ATOM 993 C C . ASP B 1 23 ? 34.131 0.287 106.787 1.00 20.19 22 ASP B C 1
ATOM 994 O O . ASP B 1 23 ? 33.378 -0.475 107.403 1.00 19.29 22 ASP B O 1
ATOM 999 N N . THR B 1 24 ? 33.775 1.523 106.369 1.00 17.35 23 THR B N 1
ATOM 1000 C CA . THR B 1 24 ? 32.419 2.076 106.488 1.00 17.20 23 THR B CA 1
ATOM 1001 C C . THR B 1 24 ? 31.504 1.133 105.693 1.00 21.78 23 THR B C 1
ATOM 1002 O O . THR B 1 24 ? 30.527 0.615 106.236 1.00 21.88 23 THR B O 1
ATOM 1006 N N . LEU B 1 25 ? 31.905 0.811 104.450 1.00 17.63 24 LEU B N 1
ATOM 1007 C CA . LEU B 1 25 ? 31.199 -0.139 103.591 1.00 16.55 24 LEU B CA 1
ATOM 1008 C C . LEU B 1 25 ? 31.065 -1.516 104.259 1.00 22.01 24 LEU B C 1
ATOM 1009 O O . LEU B 1 25 ? 29.960 -2.046 104.326 1.00 23.07 24 LEU B O 1
ATOM 1014 N N . SER B 1 26 ? 32.178 -2.073 104.772 1.00 19.46 25 SER B N 1
ATOM 1015 C CA . SER B 1 26 ? 32.219 -3.392 105.416 1.00 19.18 25 SER B CA 1
ATOM 1016 C C . SER B 1 26 ? 31.262 -3.593 106.608 1.00 21.77 25 SER B C 1
ATOM 1017 O O . SER B 1 26 ? 30.634 -4.666 106.721 1.00 22.39 25 SER B O 1
ATOM 1020 N N . ARG B 1 27 ? 31.152 -2.575 107.486 1.00 16.85 26 ARG B N 1
ATOM 1021 C CA . ARG B 1 27 ? 30.266 -2.575 108.667 1.00 16.28 26 ARG B CA 1
ATOM 1022 C C . ARG B 1 27 ? 28.757 -2.575 108.326 1.00 21.11 26 ARG B C 1
ATOM 1023 O O . ARG B 1 27 ? 27.947 -2.921 109.187 1.00 19.30 26 ARG B O 1
ATOM 1031 N N . HIS B 1 28 ? 28.364 -2.234 107.073 1.00 17.98 27 HIS B N 1
ATOM 1032 C CA . HIS B 1 28 ? 26.948 -2.343 106.682 1.00 18.47 27 HIS B CA 1
ATOM 1033 C C . HIS B 1 28 ? 26.616 -3.846 106.733 1.00 22.47 27 HIS B C 1
ATOM 1034 O O . HIS B 1 28 ? 27.441 -4.655 106.296 1.00 23.16 27 HIS B O 1
ATOM 1041 N N A GLU B 1 29 ? 25.440 -4.210 107.273 0.50 18.75 28 GLU B N 1
ATOM 1042 N N B GLU B 1 29 ? 25.449 -4.225 107.293 0.50 18.97 28 GLU B N 1
ATOM 1043 C CA A GLU B 1 29 ? 24.992 -5.606 107.397 0.50 18.80 28 GLU B CA 1
ATOM 1044 C CA B GLU B 1 29 ? 25.064 -5.642 107.405 0.50 19.12 28 GLU B CA 1
ATOM 1045 C C A GLU B 1 29 ? 24.894 -6.345 106.063 0.50 22.68 28 GLU B C 1
ATOM 1046 C C B GLU B 1 29 ? 24.917 -6.363 106.054 0.50 22.77 28 GLU B C 1
ATOM 1047 O O A GLU B 1 29 ? 25.189 -7.544 105.999 0.50 21.53 28 GLU B O 1
ATOM 1048 O O B GLU B 1 29 ? 25.206 -7.563 105.967 0.50 21.50 28 GLU B O 1
ATOM 1059 N N . ASN B 1 30 ? 24.525 -5.622 104.991 1.00 20.15 29 ASN B N 1
ATOM 1060 C CA . ASN B 1 30 ? 24.397 -6.190 103.641 1.00 20.14 29 ASN B CA 1
ATOM 1061 C C . ASN B 1 30 ? 25.753 -6.401 102.955 1.00 23.24 29 ASN B C 1
ATOM 1062 O O . ASN B 1 30 ? 25.809 -7.018 101.896 1.00 22.69 29 ASN B O 1
ATOM 1067 N N . ALA B 1 31 ? 26.846 -5.902 103.556 1.00 20.15 30 ALA B N 1
ATOM 1068 C CA . ALA B 1 31 ? 28.184 -6.022 102.975 1.00 19.30 30 ALA B CA 1
ATOM 1069 C C . ALA B 1 31 ? 28.859 -7.356 103.225 1.00 20.26 30 ALA B C 1
ATOM 1070 O O . ALA B 1 31 ? 29.932 -7.607 102.648 1.00 17.50 30 ALA B O 1
ATOM 1072 N N . TRP B 1 32 ? 28.229 -8.222 104.076 1.00 15.78 31 TRP B N 1
ATOM 1073 C CA . TRP B 1 32 ? 28.771 -9.520 104.459 1.00 15.03 31 TRP B CA 1
ATOM 1074 C C . TRP B 1 32 ? 29.353 -10.358 103.297 1.00 19.84 31 TRP B C 1
ATOM 1075 O O . TRP B 1 32 ? 30.468 -10.864 103.467 1.00 18.85 31 TRP B O 1
ATOM 1086 N N . PRO B 1 33 ? 28.712 -10.498 102.098 1.00 19.13 32 PRO B N 1
ATOM 1087 C CA . PRO B 1 33 ? 29.329 -11.356 101.066 1.00 18.70 32 PRO B CA 1
ATOM 1088 C C . PRO B 1 33 ? 30.522 -10.738 100.354 1.00 21.49 32 PRO B C 1
ATOM 1089 O O . PRO B 1 33 ? 31.135 -11.418 99.521 1.00 20.99 32 PRO B O 1
ATOM 1093 N N . PHE B 1 34 ? 30.861 -9.461 100.669 1.00 17.03 33 PHE B N 1
ATOM 1094 C CA . PHE B 1 34 ? 31.959 -8.777 99.974 1.00 16.68 33 PHE B CA 1
ATOM 1095 C C . PHE B 1 34 ? 33.198 -8.584 100.807 1.00 20.42 33 PHE B C 1
ATOM 1096 O O . PHE B 1 34 ? 34.180 -8.034 100.317 1.00 19.27 33 PHE B O 1
ATOM 1104 N N . ARG B 1 35 ? 33.134 -8.980 102.083 1.00 18.64 34 ARG B N 1
ATOM 1105 C CA . ARG B 1 35 ? 34.188 -8.776 103.079 1.00 18.68 34 ARG B CA 1
ATOM 1106 C C . ARG B 1 35 ? 35.520 -9.452 102.762 1.00 22.38 34 ARG B C 1
ATOM 1107 O O . ARG B 1 35 ? 36.585 -8.882 103.018 1.00 22.79 34 ARG B O 1
ATOM 1115 N N . LYS B 1 36 ? 35.456 -10.656 102.195 1.00 18.78 35 LYS B N 1
ATOM 1116 C CA . LYS B 1 36 ? 36.624 -11.468 101.885 1.00 18.52 35 LYS B CA 1
ATOM 1117 C C . LYS B 1 36 ? 36.446 -12.140 100.514 1.00 20.53 35 LYS B C 1
ATOM 1118 O O . LYS B 1 36 ? 35.304 -12.206 100.034 1.00 19.08 35 LYS B O 1
ATOM 1124 N N . PRO B 1 37 ? 37.535 -12.649 99.868 1.00 17.07 36 PRO B N 1
ATOM 1125 C CA . PRO B 1 37 ? 37.354 -13.366 98.593 1.00 17.48 36 PRO B CA 1
ATOM 1126 C C . PRO B 1 37 ? 36.524 -14.634 98.787 1.00 22.40 36 PRO B C 1
ATOM 1127 O O . PRO B 1 37 ? 36.633 -15.296 99.820 1.00 19.77 36 PRO B O 1
ATOM 1131 N N . VAL B 1 38 ? 35.671 -14.944 97.805 1.00 22.98 37 VAL B N 1
ATOM 1132 C CA . VAL B 1 38 ? 34.827 -16.144 97.834 1.00 24.17 37 VAL B CA 1
ATOM 1133 C C . VAL B 1 38 ? 35.748 -17.377 97.801 1.00 27.82 37 VAL B C 1
ATOM 1134 O O . VAL B 1 38 ? 36.737 -17.380 97.076 1.00 25.42 37 VAL B O 1
ATOM 1138 N N . SER B 1 39 ? 35.465 -18.367 98.659 1.00 26.67 38 SER B N 1
ATOM 1139 C CA . SER B 1 39 ? 36.195 -19.635 98.715 1.00 27.03 38 SER B CA 1
ATOM 1140 C C . SER B 1 39 ? 35.517 -20.586 97.708 1.00 29.82 38 SER B C 1
ATOM 1141 O O . SER B 1 39 ? 34.294 -20.492 97.521 1.00 27.09 38 SER B O 1
ATOM 1144 N N . ILE B 1 40 ? 36.296 -21.500 97.056 1.00 27.26 39 ILE B N 1
ATOM 1145 C CA . ILE B 1 40 ? 35.683 -22.476 96.138 1.00 27.23 39 ILE B CA 1
ATOM 1146 C C . ILE B 1 40 ? 34.809 -23.457 96.910 1.00 28.86 39 ILE B C 1
ATOM 1147 O O . ILE B 1 40 ? 33.861 -24.001 96.356 1.00 28.37 39 ILE B O 1
ATOM 1152 N N . GLY B 1 41 ? 35.086 -23.585 98.207 1.00 24.66 40 GLY B N 1
ATOM 1153 C CA . GLY B 1 41 ? 34.284 -24.374 99.131 1.00 24.62 40 GLY B CA 1
ATOM 1154 C C . GLY B 1 41 ? 32.880 -23.818 99.290 1.00 26.74 40 GLY B C 1
ATOM 1155 O O . GLY B 1 41 ? 31.926 -24.583 99.388 1.00 24.34 40 GLY B O 1
ATOM 1156 N N . GLU B 1 42 ? 32.743 -22.477 99.252 1.00 25.36 41 GLU B N 1
ATOM 1157 C CA . GLU B 1 42 ? 31.460 -21.778 99.410 1.00 24.79 41 GLU B CA 1
ATOM 1158 C C . GLU B 1 42 ? 30.619 -21.702 98.133 1.00 28.24 41 GLU B C 1
ATOM 1159 O O . GLU B 1 42 ? 29.392 -21.837 98.200 1.00 27.43 41 GLU B O 1
ATOM 1165 N N . ALA B 1 43 ? 31.272 -21.443 96.976 1.00 24.03 42 ALA B N 1
ATOM 1166 C CA . ALA B 1 43 ? 30.610 -21.336 95.678 1.00 23.67 42 ALA B CA 1
ATOM 1167 C C . ALA B 1 43 ? 31.593 -21.820 94.609 1.00 27.75 42 ALA B C 1
ATOM 1168 O O . ALA B 1 43 ? 32.333 -21.024 94.022 1.00 25.65 42 ALA B O 1
ATOM 1170 N N . SER B 1 44 ? 31.620 -23.150 94.408 1.00 25.37 43 SER B N 1
ATOM 1171 C CA . SER B 1 44 ? 32.508 -23.897 93.503 1.00 25.28 43 SER B CA 1
ATOM 1172 C C . SER B 1 44 ? 32.713 -23.371 92.080 1.00 30.71 43 SER B C 1
ATOM 1173 O O . SER B 1 44 ? 33.816 -23.507 91.541 1.00 30.60 43 SER B O 1
ATOM 1176 N N . ASP B 1 45 ? 31.664 -22.806 91.467 1.00 28.06 44 ASP B N 1
ATOM 1177 C CA . ASP B 1 45 ? 31.701 -22.276 90.101 1.00 27.98 44 ASP B CA 1
ATOM 1178 C C . ASP B 1 45 ? 32.054 -20.776 90.017 1.00 31.65 44 ASP B C 1
ATOM 1179 O O . ASP B 1 45 ? 32.062 -20.222 88.912 1.00 31.83 44 ASP B O 1
ATOM 1184 N N . TYR B 1 46 ? 32.299 -20.108 91.174 1.00 26.04 45 TYR B N 1
ATOM 1185 C CA . TYR B 1 46 ? 32.542 -18.665 91.189 1.00 23.33 45 TYR B CA 1
ATOM 1186 C C . TYR B 1 46 ? 33.590 -18.170 90.198 1.00 24.78 45 TYR B C 1
ATOM 1187 O O . TYR B 1 46 ? 33.277 -17.348 89.329 1.00 22.93 45 TYR B O 1
ATOM 1196 N N . TYR B 1 47 ? 34.827 -18.669 90.328 1.00 22.43 46 TYR B N 1
ATOM 1197 C CA . TYR B 1 47 ? 35.966 -18.274 89.497 1.00 22.40 46 TYR B CA 1
ATOM 1198 C C . TYR B 1 47 ? 35.892 -18.751 88.054 1.00 29.62 46 TYR B C 1
ATOM 1199 O O . TYR B 1 47 ? 36.761 -18.387 87.253 1.00 29.50 46 TYR B O 1
ATOM 1208 N N . GLU B 1 48 ? 34.851 -19.538 87.713 1.00 29.15 47 GLU B N 1
ATOM 1209 C CA . GLU B 1 48 ? 34.617 -19.992 86.325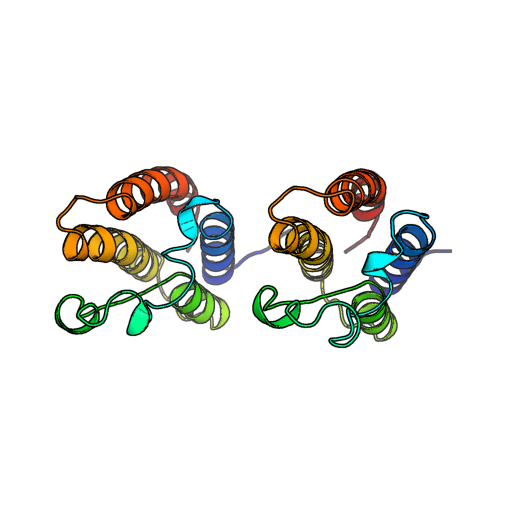 1.00 30.17 47 GLU B CA 1
ATOM 1210 C C . GLU B 1 48 ? 33.797 -18.921 85.610 1.00 33.40 47 GLU B C 1
ATOM 1211 O O . GLU B 1 48 ? 33.995 -18.672 84.429 1.00 33.96 47 GLU B O 1
ATOM 1217 N N . ILE B 1 49 ? 32.884 -18.285 86.344 1.00 28.83 48 ILE B N 1
ATOM 1218 C CA . ILE B 1 49 ? 32.025 -17.220 85.843 1.00 28.15 48 ILE B CA 1
ATOM 1219 C C . ILE B 1 49 ? 32.766 -15.862 85.973 1.00 31.75 48 ILE B C 1
ATOM 1220 O O . ILE B 1 49 ? 32.787 -15.097 85.006 1.00 32.26 48 ILE B O 1
ATOM 1225 N N . ILE B 1 50 ? 33.394 -15.591 87.146 1.00 25.65 49 ILE B N 1
ATOM 1226 C CA . ILE B 1 50 ? 34.075 -14.323 87.457 1.00 24.62 49 ILE B CA 1
ATOM 1227 C C . ILE B 1 50 ? 35.569 -14.385 87.194 1.00 28.53 49 ILE B C 1
ATOM 1228 O O . ILE B 1 50 ? 36.301 -15.035 87.942 1.00 28.65 49 ILE B O 1
ATOM 1233 N N . LYS B 1 51 ? 36.022 -13.632 86.177 1.00 24.55 50 LYS B N 1
ATOM 1234 C CA . LYS B 1 51 ? 37.421 -13.628 85.753 1.00 23.93 50 LYS B CA 1
ATOM 1235 C C . LYS B 1 51 ? 38.310 -12.576 86.392 1.00 27.15 50 LYS B C 1
ATOM 1236 O O . LYS B 1 51 ? 39.528 -12.749 86.429 1.00 27.13 50 LYS B O 1
ATOM 1242 N N . GLU B 1 52 ? 37.706 -11.492 86.901 1.00 22.28 51 GLU B N 1
ATOM 1243 C CA . GLU B 1 52 ? 38.407 -10.404 87.553 1.00 20.99 51 GLU B CA 1
ATOM 1244 C C . GLU B 1 52 ? 37.804 -10.193 88.960 1.00 24.08 51 GLU B C 1
ATOM 1245 O O . GLU B 1 52 ? 37.201 -9.150 89.224 1.00 23.34 51 GLU B O 1
ATOM 1251 N N . PRO B 1 53 ? 37.929 -11.179 89.885 1.00 20.42 52 PRO B N 1
ATOM 1252 C CA . PRO B 1 53 ? 37.363 -10.981 91.227 1.00 20.21 52 PRO B CA 1
ATOM 1253 C C . PRO B 1 53 ? 38.060 -9.900 92.029 1.00 21.98 52 PRO B C 1
ATOM 1254 O O . PRO B 1 53 ? 39.228 -9.588 91.803 1.00 21.18 52 PRO B O 1
ATOM 1258 N N . THR B 1 54 ? 37.310 -9.344 92.973 1.00 17.95 53 THR B N 1
ATOM 1259 C CA . THR B 1 54 ? 37.741 -8.388 93.966 1.00 17.68 53 THR B CA 1
ATOM 1260 C C . THR B 1 54 ? 36.776 -8.443 95.137 1.00 19.53 53 THR B C 1
ATOM 1261 O O . THR B 1 54 ? 35.662 -8.973 95.004 1.00 19.66 53 THR B O 1
ATOM 1265 N N . ASP B 1 55 ? 37.204 -7.891 96.273 1.00 14.10 54 ASP B N 1
ATOM 1266 C CA . ASP B 1 55 ? 36.474 -7.890 97.544 1.00 13.47 54 ASP B CA 1
ATOM 1267 C C . ASP B 1 55 ? 37.071 -6.815 98.471 1.00 17.03 54 ASP B C 1
ATOM 1268 O O . ASP B 1 55 ? 38.109 -6.239 98.159 1.00 14.82 54 ASP B O 1
ATOM 1273 N N . ILE B 1 56 ? 36.411 -6.552 99.609 1.00 16.29 55 ILE B N 1
ATOM 1274 C CA . ILE B 1 56 ? 36.834 -5.534 100.557 1.00 16.06 55 ILE B CA 1
ATOM 1275 C C . ILE B 1 56 ? 38.241 -5.783 101.117 1.00 22.06 55 ILE B C 1
ATOM 1276 O O . ILE B 1 56 ? 39.067 -4.859 101.087 1.00 21.36 55 ILE B O 1
ATOM 1281 N N . GLN B 1 57 ? 38.532 -7.028 101.577 1.00 19.39 56 GLN B N 1
ATOM 1282 C CA . GLN B 1 57 ? 39.846 -7.397 102.147 1.00 19.84 56 GLN B CA 1
ATOM 1283 C C . GLN B 1 57 ? 40.990 -7.084 101.184 1.00 22.82 56 GLN B C 1
ATOM 1284 O O . GLN B 1 57 ? 42.016 -6.539 101.604 1.00 22.13 56 GLN B O 1
ATOM 1290 N N . THR B 1 58 ? 40.819 -7.470 99.900 1.00 20.56 57 THR B N 1
ATOM 1291 C CA . THR B 1 58 ? 41.794 -7.230 98.831 1.00 19.46 57 THR B CA 1
ATOM 1292 C C . THR B 1 58 ? 42.021 -5.725 98.667 1.00 21.35 57 THR B C 1
ATOM 1293 O O . THR B 1 58 ? 43.170 -5.278 98.650 1.00 19.01 57 THR B O 1
ATOM 1297 N N . MET B 1 59 ? 40.920 -4.953 98.547 1.00 17.62 58 MET B N 1
ATOM 1298 C CA . MET B 1 59 ? 40.986 -3.490 98.363 1.00 16.38 58 MET B CA 1
ATOM 1299 C C . MET B 1 59 ? 41.573 -2.760 99.587 1.00 19.39 58 MET B C 1
ATOM 1300 O O . MET B 1 59 ? 42.356 -1.821 99.418 1.00 17.57 58 MET B O 1
ATOM 1305 N N . LYS B 1 60 ? 41.241 -3.223 100.815 1.00 17.75 59 LYS B N 1
ATOM 1306 C CA . LYS B 1 60 ? 41.783 -2.667 102.074 1.00 17.17 59 LYS B CA 1
ATOM 1307 C C . LYS B 1 60 ? 43.296 -2.893 102.141 1.00 22.34 59 LYS B C 1
ATOM 1308 O O . LYS B 1 60 ? 44.038 -2.001 102.581 1.00 22.24 59 LYS B O 1
ATOM 1314 N N . ARG B 1 61 ? 43.750 -4.077 101.684 1.00 19.40 60 ARG B N 1
ATOM 1315 C CA . ARG B 1 61 ? 45.175 -4.436 101.669 1.00 19.68 60 ARG B CA 1
ATOM 1316 C C . ARG B 1 61 ? 45.939 -3.529 100.704 1.00 22.61 60 ARG B C 1
ATOM 1317 O O . ARG B 1 61 ? 47.020 -3.060 101.057 1.00 20.15 60 ARG B O 1
ATOM 1325 N N . LYS B 1 62 ? 45.393 -3.299 99.485 1.00 21.02 61 LYS B N 1
ATOM 1326 C CA . LYS B 1 62 ? 46.019 -2.409 98.498 1.00 21.38 61 LYS B CA 1
ATOM 1327 C C . LYS B 1 62 ? 46.113 -0.980 99.084 1.00 25.72 61 LYS B C 1
ATOM 1328 O O . LYS B 1 62 ? 47.182 -0.360 99.033 1.00 25.59 61 LYS B O 1
ATOM 1334 N N . ALA B 1 63 ? 45.025 -0.509 99.720 1.00 22.61 62 ALA B N 1
ATOM 1335 C CA . ALA B 1 63 ? 44.933 0.820 100.343 1.00 23.14 62 ALA B CA 1
ATOM 1336 C C . ALA B 1 63 ? 45.922 0.955 101.518 1.00 27.45 62 ALA B C 1
ATOM 1337 O O . ALA B 1 63 ? 46.604 1.969 101.611 1.00 27.33 62 ALA B O 1
ATOM 1339 N N . LYS B 1 64 ? 46.055 -0.099 102.355 1.00 24.26 63 LYS B N 1
ATOM 1340 C CA . LYS B 1 64 ? 46.987 -0.129 103.497 1.00 24.07 63 LYS B CA 1
ATOM 1341 C C . LYS B 1 64 ? 48.437 0.039 103.036 1.00 25.70 63 LYS B C 1
ATOM 1342 O O . LYS B 1 64 ? 49.194 0.775 103.657 1.00 26.30 63 LYS B O 1
ATOM 1348 N N . ASN B 1 65 ? 48.788 -0.584 101.906 1.00 21.16 64 ASN B N 1
ATOM 1349 C CA . ASN B 1 65 ? 50.129 -0.522 101.329 1.00 21.33 64 ASN B CA 1
ATOM 1350 C C . ASN B 1 65 ? 50.335 0.646 100.352 1.00 26.26 64 ASN B C 1
ATOM 1351 O O . ASN B 1 65 ? 51.316 0.667 99.601 1.00 24.22 64 ASN B O 1
ATOM 1356 N N . LYS B 1 66 ? 49.382 1.606 100.353 1.00 26.18 65 LYS B N 1
ATOM 1357 C CA . LYS B 1 66 ? 49.371 2.821 99.524 1.00 26.70 65 LYS B CA 1
ATOM 1358 C C . LYS B 1 66 ? 49.569 2.514 98.018 1.00 31.74 65 LYS B C 1
ATOM 1359 O O . LYS B 1 66 ? 50.292 3.228 97.319 1.00 32.57 65 LYS B O 1
ATOM 1365 N N . GLU B 1 67 ? 48.922 1.445 97.531 1.00 26.17 66 GLU B N 1
ATOM 1366 C CA . GLU B 1 67 ? 49.022 0.987 96.145 1.00 25.57 66 GLU B CA 1
ATOM 1367 C C . GLU B 1 67 ? 48.129 1.711 95.137 1.00 29.11 66 GLU B C 1
ATOM 1368 O O . GLU B 1 67 ? 48.426 1.651 93.941 1.00 30.13 66 GLU B O 1
ATOM 1374 N N . TYR B 1 68 ? 47.047 2.383 95.584 1.00 22.87 67 TYR B N 1
ATOM 1375 C CA . TYR B 1 68 ? 46.199 3.133 94.653 1.00 22.52 67 TYR B CA 1
ATOM 1376 C C . TYR B 1 68 ? 46.885 4.443 94.274 1.00 27.70 67 TYR B C 1
ATOM 1377 O O . TYR B 1 68 ? 47.166 5.263 95.150 1.00 26.30 67 TYR B O 1
ATOM 1386 N N . LYS B 1 69 ? 47.218 4.610 92.980 1.00 26.25 68 LYS B N 1
ATOM 1387 C CA . LYS B 1 69 ? 47.883 5.831 92.504 1.00 26.33 68 LYS B CA 1
ATOM 1388 C C . LYS B 1 69 ? 46.865 6.969 92.365 1.00 30.88 68 LYS B C 1
ATOM 1389 O O . LYS B 1 69 ? 47.161 8.106 92.732 1.00 30.93 68 LYS B O 1
ATOM 1391 N N . THR B 1 70 ? 45.670 6.661 91.838 1.00 26.01 69 THR B N 1
ATOM 1392 C CA . THR B 1 70 ? 44.614 7.653 91.646 1.00 27.02 69 THR B CA 1
ATOM 1393 C C . THR B 1 70 ? 43.299 7.131 92.180 1.00 29.62 69 THR B C 1
ATOM 1394 O O . THR B 1 70 ? 43.157 5.926 92.385 1.00 29.51 69 THR B O 1
ATOM 1398 N N . LEU B 1 71 ? 42.313 8.025 92.346 1.00 26.01 70 LEU B N 1
ATOM 1399 C CA . LEU B 1 71 ? 40.980 7.622 92.768 1.00 24.94 70 LEU B CA 1
ATOM 1400 C C . LEU B 1 71 ? 40.327 6.742 91.661 1.00 26.30 70 LEU B C 1
ATOM 1401 O O . LEU B 1 71 ? 39.621 5.783 91.985 1.00 24.95 70 LEU B O 1
ATOM 1406 N N . SER B 1 72 ? 40.581 7.069 90.371 1.00 20.49 71 SER B N 1
ATOM 1407 C CA . SER B 1 72 ? 40.052 6.317 89.221 1.00 20.63 71 SER B CA 1
ATOM 1408 C C . SER B 1 72 ? 40.328 4.805 89.308 1.00 23.01 71 SER B C 1
ATOM 1409 O O . SER B 1 72 ? 39.455 4.018 88.949 1.00 22.72 71 SER B O 1
ATOM 1412 N N . GLU B 1 73 ? 41.519 4.404 89.803 1.00 19.78 72 GLU B N 1
ATOM 1413 C CA . GLU B 1 73 ? 41.866 2.980 89.964 1.00 20.40 72 GLU B CA 1
ATOM 1414 C C . GLU B 1 73 ? 40.980 2.357 91.058 1.00 22.74 72 GLU B C 1
ATOM 1415 O O . GLU B 1 73 ? 40.442 1.265 90.853 1.00 21.51 72 GLU B O 1
ATOM 1421 N N . PHE B 1 74 ? 40.779 3.074 92.198 1.00 18.22 73 PHE B N 1
ATOM 1422 C CA . PHE B 1 74 ? 39.935 2.522 93.246 1.00 17.83 73 PHE B CA 1
ATOM 1423 C C . PHE B 1 74 ? 38.458 2.486 92.838 1.00 21.78 73 PHE B C 1
ATOM 1424 O O . PHE B 1 74 ? 37.813 1.467 93.050 1.00 21.12 73 PHE B O 1
ATOM 1432 N N . SER B 1 75 ? 37.944 3.569 92.235 1.00 18.12 74 SER B N 1
ATOM 1433 C CA . SER B 1 75 ? 36.558 3.667 91.762 1.00 18.53 74 SER B CA 1
ATOM 1434 C C . SER B 1 75 ? 36.186 2.519 90.816 1.00 22.32 74 SER B C 1
ATOM 1435 O O . SER B 1 75 ? 35.113 1.926 90.989 1.00 20.59 74 SER B O 1
ATOM 1438 N N A SER B 1 76 ? 37.082 2.199 89.852 0.50 19.51 75 SER B N 1
ATOM 1439 N N B SER B 1 76 ? 37.064 2.194 89.834 0.50 19.04 75 SER B N 1
ATOM 1440 C CA A SER B 1 76 ? 36.909 1.135 88.854 0.50 19.23 75 SER B CA 1
ATOM 1441 C CA B SER B 1 76 ? 36.822 1.109 88.872 0.50 18.49 75 SER B CA 1
ATOM 1442 C C A SER B 1 76 ? 36.812 -0.252 89.491 0.50 20.64 75 SER B C 1
ATOM 1443 C C B SER B 1 76 ? 36.754 -0.259 89.541 0.50 20.26 75 SER B C 1
ATOM 1444 O O A SER B 1 76 ? 35.963 -1.052 89.092 0.50 20.38 75 SER B O 1
ATOM 1445 O O B SER B 1 76 ? 35.882 -1.062 89.196 0.50 19.98 75 SER B O 1
ATOM 1450 N N . GLU B 1 77 ? 37.679 -0.533 90.480 1.00 15.22 76 GLU B N 1
ATOM 1451 C CA . GLU B 1 77 ? 37.704 -1.803 91.194 1.00 14.43 76 GLU B CA 1
ATOM 1452 C C . GLU B 1 77 ? 36.479 -1.958 92.080 1.00 20.14 76 GLU B C 1
ATOM 1453 O O . GLU B 1 77 ? 35.873 -3.027 92.090 1.00 21.11 76 GLU B O 1
ATOM 1459 N N . LEU B 1 78 ? 36.117 -0.900 92.844 1.00 18.17 77 LEU B N 1
ATOM 1460 C CA . LEU B 1 78 ? 34.935 -0.946 93.713 1.00 18.38 77 LEU B CA 1
ATOM 1461 C C . LEU B 1 78 ? 33.677 -1.165 92.862 1.00 21.69 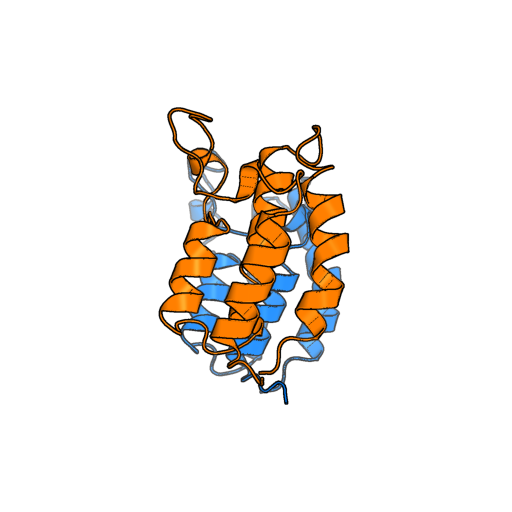77 LEU B C 1
ATOM 1462 O O . LEU B 1 78 ? 32.849 -2.019 93.191 1.00 19.28 77 LEU B O 1
ATOM 1467 N N . LYS B 1 79 ? 33.570 -0.439 91.734 1.00 18.65 78 LYS B N 1
ATOM 1468 C CA . LYS B 1 79 ? 32.447 -0.620 90.805 1.00 19.09 78 LYS B CA 1
ATOM 1469 C C . LYS B 1 79 ? 32.418 -2.095 90.284 1.00 22.00 78 LYS B C 1
ATOM 1470 O O . LYS B 1 79 ? 31.343 -2.687 90.213 1.00 20.94 78 LYS B O 1
ATOM 1476 N N . ARG B 1 80 ? 33.603 -2.684 89.978 1.00 18.10 79 ARG B N 1
ATOM 1477 C CA . ARG B 1 80 ? 33.718 -4.071 89.507 1.00 17.69 79 ARG B CA 1
ATOM 1478 C C . ARG B 1 80 ? 33.229 -5.040 90.574 1.00 22.62 79 ARG B C 1
ATOM 1479 O O . ARG B 1 80 ? 32.503 -5.969 90.229 1.00 22.92 79 ARG B O 1
ATOM 1487 N N . MET B 1 81 ? 33.572 -4.794 91.871 1.00 17.88 80 MET B N 1
ATOM 1488 C CA . MET B 1 81 ? 33.090 -5.635 92.976 1.00 16.44 80 MET B CA 1
ATOM 1489 C C . MET B 1 81 ? 31.569 -5.801 92.916 1.00 21.62 80 MET B C 1
ATOM 1490 O O . MET B 1 81 ? 31.074 -6.923 93.045 1.00 22.26 80 MET B O 1
ATOM 1495 N N . PHE B 1 82 ? 30.833 -4.696 92.704 1.00 18.53 81 PHE B N 1
ATOM 1496 C CA . PHE B 1 82 ? 29.361 -4.736 92.631 1.00 17.30 81 PHE B CA 1
ATOM 1497 C C . PHE B 1 82 ? 28.875 -5.356 91.316 1.00 20.39 81 PHE B C 1
ATOM 1498 O O . PHE B 1 82 ? 27.930 -6.144 91.327 1.00 18.80 81 PHE B O 1
ATOM 1506 N N . ASP B 1 83 ? 29.553 -5.047 90.191 1.00 18.16 82 ASP B N 1
ATOM 1507 C CA . ASP B 1 83 ? 29.214 -5.625 88.887 1.00 16.48 82 ASP B CA 1
ATOM 1508 C C . ASP B 1 83 ? 29.402 -7.161 88.879 1.00 16.26 82 ASP B C 1
ATOM 1509 O O . ASP B 1 83 ? 28.525 -7.868 88.389 1.00 13.61 82 ASP B O 1
ATOM 1514 N N . ASN B 1 84 ? 30.522 -7.679 89.445 1.00 14.04 83 ASN B N 1
ATOM 1515 C CA . ASN B 1 84 ? 30.764 -9.147 89.518 1.00 14.81 83 ASN B CA 1
ATOM 1516 C C . ASN B 1 84 ? 29.642 -9.852 90.277 1.00 19.31 83 ASN B C 1
ATOM 1517 O O . ASN B 1 84 ? 29.249 -10.949 89.879 1.00 18.58 83 ASN B O 1
ATOM 1522 N N . CYS B 1 85 ? 29.149 -9.241 91.382 1.00 15.61 84 CYS B N 1
ATOM 1523 C CA . CYS B 1 85 ? 28.056 -9.822 92.158 1.00 16.11 84 CYS B CA 1
ATOM 1524 C C . CYS B 1 85 ? 26.774 -9.928 91.334 1.00 20.60 84 CYS B C 1
ATOM 1525 O O . CYS B 1 85 ? 26.139 -10.991 91.319 1.00 19.60 84 CYS B O 1
ATOM 1528 N N . ARG B 1 86 ? 26.396 -8.831 90.643 1.00 19.02 85 ARG B N 1
ATOM 1529 C CA . ARG B 1 86 ? 25.183 -8.811 89.811 1.00 19.15 85 ARG B CA 1
ATOM 1530 C C . ARG B 1 86 ? 25.311 -9.729 88.567 1.00 22.41 85 ARG B C 1
ATOM 1531 O O . ARG B 1 86 ? 24.314 -10.334 88.161 1.00 21.15 85 ARG B O 1
ATOM 1539 N N . PHE B 1 87 ? 26.540 -9.843 87.991 1.00 17.69 86 PHE B N 1
ATOM 1540 C CA . PHE B 1 87 ? 26.836 -10.693 86.824 1.00 17.21 86 PHE B CA 1
ATOM 1541 C C . PHE B 1 87 ? 26.699 -12.186 87.228 1.00 24.06 86 PHE B C 1
ATOM 1542 O O . PHE B 1 87 ? 26.004 -12.946 86.547 1.00 22.71 86 PHE B O 1
ATOM 1550 N N . TYR B 1 88 ? 27.344 -12.596 88.341 1.00 22.87 87 TYR B N 1
ATOM 1551 C CA . TYR B 1 88 ? 27.259 -13.976 88.835 1.00 22.62 87 TYR B CA 1
ATOM 1552 C C . TYR B 1 88 ? 25.806 -14.373 89.158 1.00 24.70 87 TYR B C 1
ATOM 1553 O O . TYR B 1 88 ? 25.402 -15.522 88.936 1.00 23.70 87 TYR B O 1
ATOM 1562 N N . ASN B 1 89 ? 25.045 -13.434 89.711 1.00 19.82 88 ASN B N 1
ATOM 1563 C CA . ASN B 1 89 ? 23.665 -13.701 90.102 1.00 20.24 88 ASN B CA 1
ATOM 1564 C C . ASN B 1 89 ? 22.650 -13.422 88.991 1.00 24.17 88 ASN B C 1
ATOM 1565 O O . ASN B 1 89 ? 21.459 -13.525 89.242 1.00 23.72 88 ASN B O 1
ATOM 1570 N N . ALA B 1 90 ? 23.129 -13.132 87.747 1.00 23.51 89 ALA B N 1
ATOM 1571 C CA . ALA B 1 90 ? 22.331 -12.847 86.533 1.00 23.17 89 ALA B CA 1
ATOM 1572 C C . ALA B 1 90 ? 21.245 -11.783 86.798 1.00 27.12 89 ALA B C 1
ATOM 1573 O O . ALA B 1 90 ? 20.082 -11.952 86.398 1.00 25.29 89 ALA B O 1
ATOM 1575 N N . LYS B 1 91 ? 21.626 -10.713 87.551 1.00 23.83 90 LYS B N 1
ATOM 1576 C CA . LYS B 1 91 ? 20.776 -9.572 87.926 1.00 23.34 90 LYS B CA 1
ATOM 1577 C C . LYS B 1 91 ? 19.618 -9.894 88.909 1.00 25.94 90 LYS B C 1
ATOM 1578 O O . LYS B 1 91 ? 18.754 -9.040 89.131 1.00 25.48 90 LYS B O 1
ATOM 1580 N N A ASN B 1 92 ? 19.639 -11.080 89.528 0.50 22.17 91 ASN B N 1
ATOM 1581 N N B ASN B 1 92 ? 19.578 -11.125 89.452 0.50 22.40 91 ASN B N 1
ATOM 1582 C CA A ASN B 1 92 ? 18.603 -11.452 90.488 0.50 21.99 91 ASN B CA 1
ATOM 1583 C CA B ASN B 1 92 ? 18.544 -11.552 90.405 0.50 22.39 91 ASN B CA 1
ATOM 1584 C C A ASN B 1 92 ? 19.141 -11.902 91.833 0.50 26.04 91 ASN B C 1
ATOM 1585 C C B ASN B 1 92 ? 19.123 -11.950 91.771 0.50 26.26 91 ASN B C 1
ATOM 1586 O O A ASN B 1 92 ? 20.306 -11.638 92.139 0.50 25.29 91 ASN B O 1
ATOM 1587 O O B ASN B 1 92 ? 20.301 -11.694 92.027 0.50 25.65 91 ASN B O 1
ATOM 1596 N N . THR B 1 93 ? 18.284 -12.548 92.660 1.00 23.00 92 THR B N 1
ATOM 1597 C CA . THR B 1 93 ? 18.596 -13.014 94.022 1.00 21.52 92 THR B CA 1
ATOM 1598 C C . THR B 1 93 ? 18.667 -11.819 94.993 1.00 24.99 92 THR B C 1
ATOM 1599 O O . THR B 1 93 ? 18.672 -10.666 94.564 1.00 24.24 92 THR B O 1
ATOM 1603 N N . ILE B 1 94 ? 18.741 -12.112 96.308 1.00 20.58 93 ILE B N 1
ATOM 1604 C CA . ILE B 1 94 ? 18.934 -11.139 97.390 1.00 18.86 93 ILE B CA 1
ATOM 1605 C C . ILE B 1 94 ? 20.283 -10.454 97.189 1.00 19.32 93 ILE B C 1
ATOM 1606 O O . ILE B 1 94 ? 20.457 -9.338 97.649 1.00 17.22 93 ILE B O 1
ATOM 1611 N N . TYR B 1 95 ? 21.243 -11.144 96.523 1.00 17.69 94 TYR B N 1
ATOM 1612 C CA . TYR B 1 95 ? 22.612 -10.634 96.300 1.00 17.70 94 TYR B CA 1
ATOM 1613 C C . TYR B 1 95 ? 22.681 -9.404 95.423 1.00 21.43 94 TYR B C 1
ATOM 1614 O O . TYR B 1 95 ? 23.500 -8.526 95.695 1.00 20.58 94 TYR B O 1
ATOM 1623 N N . THR B 1 96 ? 21.796 -9.311 94.397 1.00 17.30 95 THR B N 1
ATOM 1624 C CA . THR B 1 96 ? 21.702 -8.123 93.537 1.00 16.61 95 THR B CA 1
ATOM 1625 C C . THR B 1 96 ? 21.136 -6.977 94.388 1.00 20.09 95 THR B C 1
ATOM 1626 O O . THR B 1 96 ? 21.599 -5.841 94.247 1.00 19.73 95 THR B O 1
ATOM 1630 N N . LYS B 1 97 ? 20.149 -7.289 95.281 1.00 17.04 96 LYS B N 1
ATOM 1631 C CA A LYS B 1 97 ? 19.541 -6.297 96.167 0.50 17.44 96 LYS B CA 1
ATOM 1632 C CA B LYS B 1 97 ? 19.553 -6.291 96.175 0.50 17.46 96 LYS B CA 1
ATOM 1633 C C . LYS B 1 97 ? 20.643 -5.717 97.064 1.00 21.75 96 LYS B C 1
ATOM 1634 O O . LYS B 1 97 ? 20.709 -4.503 97.220 1.00 21.09 96 LYS B O 1
ATOM 1645 N N . TYR B 1 98 ? 21.516 -6.596 97.627 1.00 18.54 97 TYR B N 1
ATOM 1646 C CA . TYR B 1 98 ? 22.638 -6.163 98.465 1.00 17.63 97 TYR B CA 1
ATOM 1647 C C . TYR B 1 98 ? 23.520 -5.246 97.622 1.00 20.70 97 TYR B C 1
ATOM 1648 O O . TYR B 1 98 ? 23.859 -4.151 98.061 1.00 20.69 97 TYR B O 1
ATOM 1657 N N . ALA B 1 99 ? 23.901 -5.704 96.404 1.00 18.00 98 ALA B N 1
ATOM 1658 C CA . ALA B 1 99 ? 24.776 -4.938 95.517 1.00 18.10 98 ALA B CA 1
ATOM 1659 C C . ALA B 1 99 ? 24.217 -3.563 95.207 1.00 19.28 98 ALA B C 1
ATOM 1660 O O . ALA B 1 99 ? 24.933 -2.588 95.347 1.00 18.53 98 ALA B O 1
ATOM 1662 N N . ASN B 1 100 ? 22.921 -3.479 94.865 1.00 16.66 99 ASN B N 1
ATOM 1663 C CA . ASN B 1 100 ? 22.253 -2.223 94.526 1.00 16.73 99 ASN B CA 1
ATOM 1664 C C . ASN B 1 100 ? 22.151 -1.294 95.700 1.00 19.53 99 ASN B C 1
ATOM 1665 O O . ASN B 1 100 ? 22.425 -0.101 95.548 1.00 18.69 99 ASN B O 1
ATOM 1670 N N . GLN B 1 101 ? 21.782 -1.831 96.885 1.00 17.39 100 GLN B N 1
ATOM 1671 C CA . GLN B 1 101 ? 21.644 -1.017 98.097 1.00 16.91 100 GLN B CA 1
ATOM 1672 C C . GLN B 1 101 ? 22.993 -0.441 98.542 1.00 19.42 100 GLN B C 1
ATOM 1673 O O . GLN B 1 101 ? 23.075 0.748 98.842 1.00 16.86 100 GLN B O 1
ATOM 1679 N N . LEU B 1 102 ? 24.040 -1.282 98.588 1.00 16.05 101 LEU B N 1
ATOM 1680 C CA . LEU B 1 102 ? 25.377 -0.862 99.056 1.00 15.40 101 LEU B CA 1
ATOM 1681 C C . LEU B 1 102 ? 26.072 0.147 98.157 1.00 21.07 101 LEU B C 1
ATOM 1682 O O . LEU B 1 102 ? 26.693 1.072 98.674 1.00 20.41 101 LEU B O 1
ATOM 1687 N N . GLU B 1 103 ? 26.019 -0.059 96.826 1.00 20.51 102 GLU B N 1
ATOM 1688 C CA . GLU B 1 103 ? 26.592 0.861 95.841 1.00 20.85 102 GLU B CA 1
ATOM 1689 C C . GLU B 1 103 ? 25.940 2.249 95.968 1.00 24.57 102 GLU B C 1
ATOM 1690 O O . GLU B 1 103 ? 26.659 3.248 95.964 1.00 23.23 102 GLU B O 1
ATOM 1696 N N . ALA B 1 104 ? 24.589 2.298 96.082 1.00 20.11 103 ALA B N 1
ATOM 1697 C CA . ALA B 1 104 ? 23.837 3.545 96.248 1.00 19.73 103 ALA B CA 1
ATOM 1698 C C . ALA B 1 104 ? 24.234 4.224 97.557 1.00 23.80 103 ALA B C 1
ATOM 1699 O O . ALA B 1 104 ? 24.443 5.435 97.562 1.00 24.53 103 ALA B O 1
ATOM 1701 N N . PHE B 1 105 ? 24.392 3.437 98.649 1.00 20.31 104 PHE B N 1
ATOM 1702 C CA . PHE B 1 105 ? 24.788 3.921 99.983 1.00 19.59 104 PHE B CA 1
ATOM 1703 C C . PHE B 1 105 ? 26.220 4.474 100.038 1.00 20.43 104 PHE B C 1
ATOM 1704 O O . PHE B 1 105 ? 26.443 5.494 100.684 1.00 17.97 104 PHE B O 1
ATOM 1712 N N . ILE B 1 106 ? 27.188 3.781 99.395 1.00 15.65 105 ILE B N 1
ATOM 1713 C CA . ILE B 1 106 ? 28.606 4.154 99.462 1.00 14.69 105 ILE B CA 1
ATOM 1714 C C . ILE B 1 106 ? 29.090 5.167 98.423 1.00 17.78 105 ILE B C 1
ATOM 1715 O O . ILE B 1 106 ? 30.099 5.836 98.668 1.00 14.56 105 ILE B O 1
ATOM 1720 N N . TRP B 1 107 ? 28.395 5.273 97.271 1.00 15.61 106 TRP B N 1
ATOM 1721 C CA . TRP B 1 107 ? 28.777 6.229 96.218 1.00 17.01 106 TRP B CA 1
ATOM 1722 C C . TRP B 1 107 ? 28.912 7.683 96.698 1.00 20.54 106 TRP B C 1
ATOM 1723 O O . TRP B 1 107 ? 29.924 8.301 96.357 1.00 21.42 106 TRP B O 1
ATOM 1734 N N . PRO B 1 108 ? 28.001 8.223 97.550 1.00 17.93 107 PRO B N 1
ATOM 1735 C CA . PRO B 1 108 ? 28.200 9.590 98.065 1.00 18.32 107 PRO B CA 1
ATOM 1736 C C . PRO B 1 108 ? 29.508 9.758 98.856 1.00 21.60 107 PRO B C 1
ATOM 1737 O O . PRO B 1 108 ? 30.118 10.814 98.753 1.00 22.28 107 PRO B O 1
ATOM 1741 N N . MET B 1 109 ? 29.959 8.720 99.609 1.00 16.31 108 MET B N 1
ATOM 1742 C CA . MET B 1 109 ? 31.220 8.794 100.382 1.00 14.29 108 MET B CA 1
ATOM 1743 C C . MET B 1 109 ? 32.405 8.760 99.447 1.00 19.22 108 MET B C 1
ATOM 1744 O O . MET B 1 109 ? 33.430 9.359 99.742 1.00 19.30 108 MET B O 1
ATOM 1749 N N . LEU B 1 110 ? 32.280 8.018 98.326 1.00 17.43 109 LEU B N 1
ATOM 1750 C CA . LEU B 1 110 ? 33.320 7.922 97.307 1.00 16.53 109 LEU B CA 1
ATOM 1751 C C . LEU B 1 110 ? 33.662 9.300 96.718 1.00 19.14 109 LEU B C 1
ATOM 1752 O O . LEU B 1 110 ? 34.834 9.551 96.408 1.00 19.77 109 LEU B O 1
ATOM 1757 N N . GLN B 1 111 ? 32.657 10.197 96.614 1.00 14.50 110 GLN B N 1
ATOM 1758 C CA . GLN B 1 111 ? 32.854 11.578 96.138 1.00 15.37 110 GLN B CA 1
ATOM 1759 C C . GLN B 1 111 ? 33.771 12.393 97.064 1.00 19.21 110 GLN B C 1
ATOM 1760 O O . GLN B 1 111 ? 34.388 13.339 96.591 1.00 18.68 110 GLN B O 1
ATOM 1766 N N . THR B 1 112 ? 33.874 12.021 98.362 1.00 15.30 111 THR B N 1
ATOM 1767 C CA . THR B 1 112 ? 34.687 12.768 99.336 1.00 16.01 111 THR B CA 1
ATOM 1768 C C . THR B 1 112 ? 36.178 12.441 99.249 1.00 20.86 111 THR B C 1
ATOM 1769 O O . THR B 1 112 ? 36.976 13.093 99.909 1.00 21.64 111 THR B O 1
ATOM 1773 N N . ILE B 1 113 ? 36.559 11.409 98.480 1.00 18.27 112 ILE B N 1
ATOM 1774 C CA . ILE B 1 113 ? 37.966 10.980 98.450 1.00 18.31 112 ILE B CA 1
ATOM 1775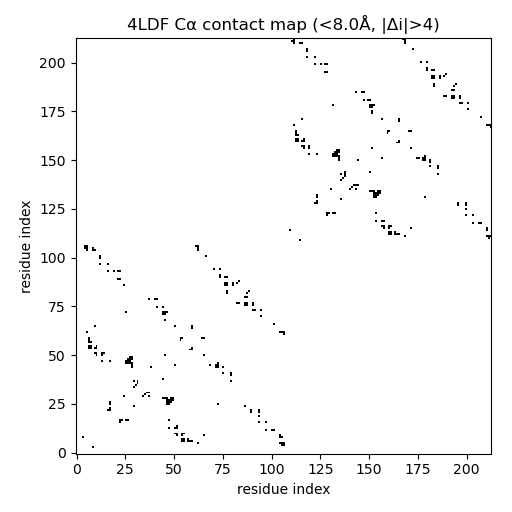 C C . ILE B 1 113 ? 38.787 11.942 97.600 1.00 22.36 112 ILE B C 1
ATOM 1776 O O . ILE B 1 113 ? 38.435 12.173 96.458 1.00 20.44 112 ILE B O 1
ATOM 1781 N N . GLN B 1 114 ? 39.834 12.551 98.187 1.00 23.67 113 GLN B N 1
ATOM 1782 C CA . GLN B 1 114 ? 40.672 13.551 97.514 1.00 26.08 113 GLN B CA 1
ATOM 1783 C C . GLN B 1 114 ? 41.919 12.968 96.891 1.00 33.94 113 GLN B C 1
ATOM 1784 O O . GLN B 1 114 ? 42.751 12.405 97.613 1.00 35.41 113 GLN B O 1
ATOM 1786 N N . GLU B 1 115 ? 42.002 13.088 95.530 1.00 30.93 114 GLU B N 1
ATOM 1787 C CA . GLU B 1 115 ? 43.027 12.668 94.548 1.00 56.08 114 GLU B CA 1
ATOM 1788 C C . GLU B 1 115 ? 42.592 11.466 93.710 1.00 78.56 114 GLU B C 1
ATOM 1789 O O . GLU B 1 115 ? 43.091 11.252 92.604 1.00 42.26 114 GLU B O 1
#

InterPro domains:
  IPR000182 GNAT domain [PF00583] (302-388)
  IPR000182 GNAT domain [PS51186] (270-417)
  IPR001487 Bromodomain [PF00439] (559-639)
  IPR001487 Bromodomain [PR00503] (568-581)
  IPR001487 Bromodomain [PR00503] (582-598)
  IPR001487 Bromodomain [PR00503] (598-616)
  IPR001487 Bromodomain [PR00503] (616-635)
  IPR001487 Bromodomain [PS50014] (565-635)
  IPR001487 Bromodomain [SM00297] (546-654)
  IPR016181 Acyl-CoA N-acyltransferase [SSF55729] (286-418)
  IPR036427 Bromodomain-like superfamily [G3DSA:1.20.920.10] (540-655)
  IPR036427 Bromodomain-like superfamily [SSF47370] (552-652)
  IPR037800 Histone acetyltransferase GCN5 [PTHR45750] (216-653)

CATH classification: 1.20.920.10

Secondary structure (DSSP, 8-state):
-----HHHHHHHHHHHHHHSGGGGGGSSPPPTTT-TTHHHH-SS---HHHHHHHHHTT--SSHHHHHHHHHHHHHHHHHHTTT-HHHHHHHHHHHHHHHHHHTT---/----HHHHHHHHHHHHHHSGGGGGGSSPPPTTT-TTHHHH-SS---HHHHHHHHHTT---SHHHHHHHHHHHHHHHHHHTTT-HHHHHHHHHHHHHHHHHHTT---

Sequence (213 aa):
KVDLSMNDQIWQLLDTLSSRHENAWPFRKPVSIGEASDYYEIIKEPTDIQTMKRKAKNKEYKTLSEFSSELKRMFDNCRFYNAKNTIYTKYANQLEAFIWPMLQTIQEVDLSMNDQIWQLLDTLSRHEENAWPFRKPVSIGEASDYYEIIKEPTDIQTMKRKAKNKEYKTLSEFSSSELKRMFDNCRFYNAKNNTIYTKKYANQLEAFIWPMLQTIQE

Nearest PDB structures (foldseek):
  4ldf-assembly1_A  TM=1.009E+00  e=1.259E-15  Cryptosporidium parvum Iowa II
  5tpx-assembly1_A  TM=9.603E-01  e=9.778E-10  Plasmodium falciparum 3D7
  4qns-assembly5_B-2  TM=9.705E-01  e=1.265E-09  Plasmodium falciparum 3D7
  5uiy-assembly4_D  TM=9.330E-01  e=9.803E-07  Homo sapiens
  5uiy-assembly1_A  TM=9.271E-01  e=1.407E-06  Homo sapiens

Foldseek 3Di:
DDDDALLRLQLVLLVVLCPPPLLVVQADDDDCVVPVCLCVQDVPEHGSPRSNVCSVVVNDPDLCVSVVNLLSNLVSQCRVCVCDDVSVVSSVVSCVVSVVSSVVRDD/DDDALLVLQLVLLVVLCPPPLLVVQADDDDCVRPVCLCVQDVDEHGSVRSNVCSVVVNDPDLVVSVVNLLVNLVSQCSVVVNDDVSVVSSVVSCVVSVVSSVVRDD

B-factor: mean 25.29, std 9.39, range [6.2, 81.53]

Radius of gyration: 19.78 Å; Cα contacts (8 Å, |Δi|>4): 215; chains: 2; bounding box: 32×42×55 Å

Solvent-accessible surface area: 12584 Å² total; per-residue (Å²): 161,106,135,76,60,22,12,55,33,0,85,80,0,0,34,52,0,11,114,38,136,25,0,126,32,9,83,48,77,45,67,113,78,90,15,84,70,18,85,130,67,7,158,115,58,15,6,3,92,25,0,39,126,67,0,84,95,147,104,13,82,52,36,69,86,0,29,70,6,0,94,71,6,0,53,18,14,40,143,62,22,71,168,96,83,93,70,12,84,42,0,79,84,0,32,74,89,1,74,84,61,8,126,101,14,63,147,160,145,73,59,22,13,54,36,0,91,83,0,0,41,34,0,15,172,53,151,26,0,120,30,11,92,138,69,40,55,121,76,141,27,91,61,24,70,127,73,6,145,111,59,14,8,2,72,22,0,37,121,65,0,152,89,123,108,11,76,59,38,73,80,0,27,66,10,0,72,68,4,0,38,16,12,49,129,63,25,79,68,97,84,101,71,14,98,25,0,76,82,0,29,73,99,1,75,86,52,6,127,92,11,72,92